Protein 3C05 (pdb70)

InterPro domains:
  IPR001762 Disintegrin domain [PF00200] (50-106)
  IPR001762 Disintegrin domain [PR00289] (67-86)
  IPR001762 Disintegrin domain [PR00289] (95-107)
  IPR001762 Disintegrin domain [PS50214] (51-111)
  IPR001762 Disintegrin domain [SM00050] (45-111)
  IPR018358 Disintegrin, conserved site [PS00427] (67-86)
  IPR036436 Disintegrin domain superfamily [G3DSA:4.10.70.10] (48-109)
  IPR036436 Disintegrin domain superfamily [SSF57552] (50-109)

B-factor: mean 26.54, std 8.9, range [13.13, 58.09]

Organism: Agkistrodon contortrix contortrix (NCBI:txid8713)

Radius of gyration: 22.38 Å; Cα contacts (8 Å, |Δi|>4): 580; chains: 4; bounding box: 50×52×63 Å

GO terms:
  GO:0030195 negative regulation of blood coagulation (P, IDA)
  GO:0007155 cell adhesion (P, TAS)

Foldseek 3Di:
DQQADPVVRDGDPPAQDDDELQADPRAGHQWPQFRACDPDDDHTWTGHRRDRYIDDDDD/DQQQADPVVRDGDPPALDRDELQADSRAGNAWADFSAPDPDDAHTWTGHGRDRYTDGDD/DQQADPVVRDGDPPAQADAELQADPRAGNQWDCFSAQDPDPPDGFTGHRNDRYTDPDD/DQQQADVVVRDGDPPALARAELQADPRAGHQWAQFRADDDDPDDTFTGRRRDRYTD

Sequence (232 aa):
NPCCDAATCKLTPGSQCAEGLCCDQCKFIKAGKICRRARGDNPDYRCTGQSGDCPRKHFANPCCDAATCKLTTGSQCADGLCCDQCKFMKEGTVCRRARGDDLDDYCNGISAGCPRNPNPCCDAATCKLTPGSQCAEGLCCDQCKFIKAGKICRRARGDNPDYRCTGQSGDCPRKHANPCCDAATCKLTTGSQCADGLCCDQCKFMKEGTVCRRARGDDLDDYCNGISAGCP

CATH classification: 4.10.70.10

Solvent-accessible surface area: 15122 Å² total; per-residue (Å²): 75,117,9,8,58,42,58,32,1,109,48,32,138,53,20,77,9,17,74,35,106,0,22,81,158,13,104,61,39,139,68,32,94,64,23,78,167,25,220,54,152,76,97,39,8,125,4,71,23,150,35,6,65,8,42,186,140,83,266,155,32,103,9,9,57,31,66,34,14,98,21,44,150,39,5,17,3,12,78,33,96,0,19,82,160,16,96,15,55,82,49,19,45,37,17,76,164,35,217,59,155,94,130,37,9,90,2,44,15,45,42,24,38,22,67,185,40,175,124,110,12,8,62,20,48,35,4,50,26,32,138,56,20,77,10,22,105,27,116,0,20,81,157,12,104,39,27,176,60,30,113,77,21,93,199,15,215,71,155,81,90,49,39,124,4,65,15,117,38,5,56,13,34,227,174,104,140,67,97,13,9,64,17,39,44,22,100,26,42,148,34,8,29,2,20,85,33,99,0,18,67,157,16,105,18,50,106,74,37,51,49,19,103,181,34,200,81,160,110,156,47,42,107,1,46,18,23,37,15,42,18,92

Nearest PDB structures (foldseek):
  3c05-assembly1_A  TM=1.017E+00  e=2.250E-12  unclassified
  3c05-assembly2_C  TM=9.457E-01  e=1.059E-10  unclassified
  3c05-assembly2_D  TM=9.430E-01  e=7.424E-09  unclassified
  3c05-assembly1_B  TM=9.129E-01  e=8.478E-09  unclassified
  1tej-assembly1_B  TM=8.924E-01  e=8.853E-07  Echis carinatus

Structure (mmCIF, N/CA/C/O backbone):
data_3C05
#
_entry.id   3C05
#
_cell.length_a   37.449
_cell.length_b   59.808
_cell.length_c   121.307
_cell.angle_alpha   90.00
_cell.angle_beta   90.00
_cell.angle_gamma   90.00
#
_symmetry.space_group_name_H-M   'P 21 21 21'
#
loop_
_entity.id
_entity.type
_entity.pdbx_description
1 polymer 'Disintegrin acostatin alpha'
2 polymer 'Disintegrin acostatin-beta'
3 non-polymer 'SULFATE ION'
4 water water
#
loop_
_atom_site.group_PDB
_atom_site.id
_atom_site.type_symbol
_atom_site.label_atom_id
_atom_site.label_alt_id
_atom_site.label_comp_id
_atom_site.label_asym_id
_atom_site.label_entity_id
_atom_site.label_seq_id
_atom_site.pdbx_PDB_ins_code
_atom_site.Cartn_x
_atom_site.Cartn_y
_atom_site.Cartn_z
_atom_site.occupancy
_atom_site.B_iso_or_equiv
_atom_site.auth_seq_id
_atom_site.auth_comp_id
_atom_site.auth_asym_id
_atom_site.auth_atom_id
_atom_site.pdbx_PDB_model_num
ATOM 1 N N . ASN A 1 4 ? 41.803 61.903 10.320 1.00 34.78 5 ASN A N 1
ATOM 2 C CA . ASN A 1 4 ? 40.880 60.761 10.044 1.00 32.55 5 ASN A CA 1
ATOM 3 C C . ASN A 1 4 ? 39.434 61.145 10.348 1.00 31.43 5 ASN A C 1
ATOM 4 O O . ASN A 1 4 ? 39.064 61.332 11.511 1.00 31.34 5 ASN A O 1
ATOM 9 N N . PRO A 1 5 ? 38.589 61.262 9.308 1.00 29.11 6 PRO A N 1
ATOM 10 C CA . PRO A 1 5 ? 37.211 61.620 9.572 1.00 28.23 6 PRO A CA 1
ATOM 11 C C . PRO A 1 5 ? 36.482 60.555 10.401 1.00 26.54 6 PRO A C 1
ATOM 12 O O . PRO A 1 5 ? 35.443 60.851 10.998 1.00 26.37 6 PRO A O 1
ATOM 16 N N . CYS A 1 6 ? 37.020 59.335 10.436 1.00 24.90 7 CYS A N 1
ATOM 17 C CA . CYS A 1 6 ? 36.358 58.238 11.149 1.00 24.43 7 CYS A CA 1
ATOM 18 C C . CYS A 1 6 ? 36.642 58.223 12.645 1.00 24.53 7 CYS A C 1
ATOM 19 O O . CYS A 1 6 ? 35.969 57.501 13.385 1.00 24.15 7 CYS A O 1
ATOM 22 N N . CYS A 1 7 ? 37.652 58.972 13.084 1.00 25.24 8 CYS A N 1
ATOM 23 C CA . CYS A 1 7 ? 38.109 58.875 14.469 1.00 25.03 8 CYS A CA 1
ATOM 24 C C . CYS A 1 7 ? 38.174 60.246 15.119 1.00 25.88 8 CYS A C 1
ATOM 25 O O . CYS A 1 7 ? 38.676 61.185 14.504 1.00 25.27 8 CYS A O 1
ATOM 28 N N . ASP A 1 8 ? 37.668 60.351 16.352 1.00 25.60 9 ASP A N 1
ATOM 29 C CA . ASP A 1 8 ? 37.842 61.567 17.160 1.00 26.26 9 ASP A CA 1
ATOM 30 C C . ASP A 1 8 ? 39.200 61.449 17.872 1.00 26.61 9 ASP A C 1
ATOM 31 O O . ASP A 1 8 ? 39.351 60.657 18.816 1.00 26.02 9 ASP A O 1
ATOM 36 N N . ALA A 1 9 ? 40.187 62.229 17.431 1.00 26.88 10 ALA A N 1
ATOM 37 C CA . ALA A 1 9 ? 41.549 62.115 17.954 1.00 27.75 10 ALA A CA 1
ATOM 38 C C . ALA A 1 9 ? 41.645 62.469 19.445 1.00 27.78 10 ALA A C 1
ATOM 39 O O . ALA A 1 9 ? 42.585 62.010 20.139 1.00 28.76 10 ALA A O 1
ATOM 41 N N . ALA A 1 10 ? 40.699 63.287 19.902 1.00 28.02 11 ALA A N 1
ATOM 42 C CA . ALA A 1 10 ? 40.589 63.727 21.314 1.00 28.15 11 ALA A CA 1
ATOM 43 C C . ALA A 1 10 ? 40.270 62.570 22.263 1.00 28.30 11 ALA A C 1
ATOM 44 O O . ALA A 1 10 ? 40.866 62.468 23.346 1.00 28.95 11 ALA A O 1
ATOM 46 N N . THR A 1 11 ? 39.366 61.693 21.826 1.00 27.25 12 THR A N 1
ATOM 47 C CA . THR A 1 11 ? 38.797 60.631 22.668 1.00 26.25 12 THR A CA 1
ATOM 48 C C . THR A 1 11 ? 39.218 59.217 22.219 1.00 25.26 12 THR A C 1
ATOM 49 O O . THR A 1 11 ? 39.017 58.240 22.955 1.00 23.77 12 THR A O 1
ATOM 53 N N . CYS A 1 12 ? 39.755 59.110 20.999 1.00 24.03 13 CYS A N 1
ATOM 54 C CA . CYS A 1 12 ? 40.050 57.811 20.368 1.00 23.33 13 CYS A CA 1
ATOM 55 C C . CYS A 1 12 ? 38.813 56.930 20.259 1.00 22.90 13 CYS A C 1
ATOM 56 O O . CYS A 1 12 ? 38.905 55.690 20.384 1.00 22.60 13 CYS A O 1
ATOM 59 N N . LYS A 1 13 ? 37.670 57.577 20.028 1.00 23.05 14 LYS A N 1
ATOM 60 C CA . LYS A 1 13 ? 36.412 56.912 19.719 1.00 22.80 14 LYS A CA 1
ATOM 61 C C . LYS A 1 13 ? 36.047 57.175 18.268 1.00 22.73 14 LYS A C 1
ATOM 62 O O . LYS A 1 13 ? 36.388 58.222 17.715 1.00 22.98 14 LYS A O 1
ATOM 68 N N . LEU A 1 14 ? 35.331 56.233 17.660 1.00 21.61 15 LEU A N 1
ATOM 69 C CA . LEU A 1 14 ? 34.801 56.427 16.313 1.00 22.23 15 LEU A CA 1
ATOM 70 C C . LEU A 1 14 ? 33.838 57.614 16.318 1.00 23.41 15 LEU A C 1
ATOM 71 O O . LEU A 1 14 ? 33.086 57.809 17.287 1.00 24.05 15 LEU A O 1
ATOM 76 N N . THR A 1 15 ? 33.855 58.394 15.247 1.00 24.31 16 THR A N 1
ATOM 77 C CA . THR A 1 15 ? 32.994 59.570 15.142 1.00 25.66 16 THR A CA 1
ATOM 78 C C . THR A 1 15 ? 31.569 59.107 14.905 1.00 26.44 16 THR A C 1
ATOM 79 O O . THR A 1 15 ? 31.345 57.970 14.488 1.00 26.16 16 THR A O 1
ATOM 83 N N . PRO A 1 16 ? 30.568 59.957 15.216 1.00 27.06 17 PRO A N 1
ATOM 84 C CA . PRO A 1 16 ? 29.198 59.493 15.047 1.00 27.36 17 PRO A CA 1
ATOM 85 C C . PRO A 1 16 ? 28.902 59.078 13.595 1.00 26.23 17 PRO A C 1
ATOM 86 O O . PRO A 1 16 ? 29.318 59.751 12.659 1.00 27.76 17 PRO A O 1
ATOM 90 N N . GLY A 1 17 ? 28.234 57.950 13.436 1.00 26.28 18 GLY A N 1
ATOM 91 C CA . GLY A 1 17 ? 27.934 57.412 12.115 1.00 25.68 18 GLY A CA 1
ATOM 92 C C . GLY A 1 17 ? 29.008 56.454 11.612 1.00 25.15 18 GLY A C 1
ATOM 93 O O . GLY A 1 17 ? 28.765 55.664 10.687 1.00 26.27 18 GLY A O 1
ATOM 94 N N . SER A 1 18 ? 30.185 56.517 12.215 1.00 22.80 19 SER A N 1
ATOM 95 C CA . SER A 1 18 ? 31.314 55.674 11.784 1.00 21.77 19 SER A CA 1
ATOM 96 C C . SER A 1 18 ? 31.255 54.278 12.365 1.00 21.24 19 SER A C 1
ATOM 97 O O . SER A 1 18 ? 31.080 54.097 13.584 1.00 21.46 19 SER A O 1
ATOM 100 N N . GLN A 1 19 ? 31.470 53.286 11.509 1.00 20.43 20 GLN A N 1
ATOM 101 C CA . GLN A 1 19 ? 31.469 51.891 11.943 1.00 19.43 20 GLN A CA 1
ATOM 102 C C . GLN A 1 19 ? 32.871 51.333 12.094 1.00 19.76 20 GLN A C 1
ATOM 103 O O . GLN A 1 19 ? 33.092 50.348 12.828 1.00 18.96 20 GLN A O 1
ATOM 109 N N . CYS A 1 20 ? 33.810 51.944 11.377 1.00 19.46 21 CYS A N 1
ATOM 110 C CA . CYS A 1 20 ? 35.204 51.466 11.350 1.00 19.33 21 CYS A CA 1
ATOM 111 C C . CYS A 1 20 ? 36.117 52.638 11.023 1.00 19.43 21 CYS A C 1
ATOM 112 O O . CYS A 1 20 ? 35.659 53.641 10.461 1.00 19.82 21 CYS A O 1
ATOM 115 N N . ALA A 1 21 ? 37.384 52.524 11.403 1.00 20.30 22 ALA A N 1
ATOM 116 C CA . ALA A 1 21 ? 38.349 53.588 11.138 1.00 20.93 22 ALA A CA 1
ATOM 117 C C . ALA A 1 21 ? 39.352 53.259 10.047 1.00 21.35 22 ALA A C 1
ATOM 118 O O . ALA A 1 21 ? 40.004 54.163 9.544 1.00 24.07 22 ALA A O 1
ATOM 120 N N . GLU A 1 22 ? 39.493 51.983 9.714 1.00 19.94 23 GLU A N 1
ATOM 121 C CA . GLU A 1 22 ? 40.475 51.500 8.734 1.00 19.50 23 GLU A CA 1
ATOM 122 C C . GLU A 1 22 ? 40.042 50.076 8.336 1.00 19.87 23 GLU A C 1
ATOM 123 O O . GLU A 1 22 ? 39.129 49.503 8.966 1.00 20.87 23 GLU A O 1
ATOM 129 N N . GLY A 1 23 ? 40.700 49.514 7.315 1.00 17.9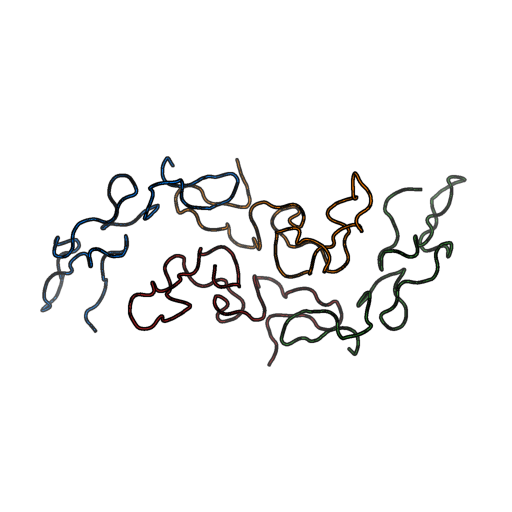3 24 GLY A N 1
ATOM 130 C CA . GLY A 1 23 ? 40.501 48.135 6.911 1.00 17.46 24 GLY A CA 1
ATOM 131 C C . GLY A 1 23 ? 40.120 48.006 5.445 1.00 16.04 24 GLY A C 1
ATOM 132 O O . GLY A 1 23 ? 39.517 48.919 4.852 1.00 16.52 24 GLY A O 1
ATOM 133 N N . LEU A 1 24 ? 40.407 46.840 4.872 1.00 15.38 25 LEU A N 1
ATOM 134 C CA . LEU A 1 24 ? 40.060 46.603 3.485 1.00 15.34 25 LEU A CA 1
ATOM 135 C C . LEU A 1 24 ? 38.554 46.556 3.307 1.00 14.95 25 LEU A C 1
ATOM 136 O O . LEU A 1 24 ? 38.040 46.749 2.202 1.00 15.52 25 LEU A O 1
ATOM 141 N N . CYS A 1 25 ? 37.858 46.271 4.410 1.00 14.87 26 CYS A N 1
ATOM 142 C CA . CYS A 1 25 ? 36.381 46.182 4.340 1.00 15.55 26 CYS A CA 1
ATOM 143 C C . CYS A 1 25 ? 35.745 47.416 4.989 1.00 16.42 26 CYS A C 1
ATOM 144 O O . CYS A 1 25 ? 34.563 47.390 5.414 1.00 16.10 26 CYS A O 1
ATOM 147 N N . CYS A 1 26 ? 36.520 48.496 5.023 1.00 16.64 27 CYS A N 1
ATOM 148 C CA . CYS A 1 26 ? 36.030 49.805 5.500 1.00 17.56 27 CYS A CA 1
ATOM 149 C C . CYS A 1 26 ? 36.115 50.778 4.343 1.00 18.77 27 CYS A C 1
ATOM 150 O O . CYS A 1 26 ? 37.155 50.862 3.666 1.00 18.43 27 CYS A O 1
ATOM 153 N N . ASP A 1 27 ? 35.023 51.523 4.109 1.00 19.04 28 ASP A N 1
ATOM 154 C CA . ASP A 1 27 ? 35.012 52.525 3.038 1.00 19.63 28 ASP A CA 1
ATOM 155 C C . ASP A 1 27 ? 34.317 53.757 3.569 1.00 18.92 28 ASP A C 1
ATOM 156 O O . ASP A 1 27 ? 33.145 53.671 3.969 1.00 18.23 28 ASP A O 1
ATOM 161 N N . GLN A 1 28 ? 35.037 54.876 3.603 1.00 19.02 29 GLN A N 1
ATOM 162 C CA . GLN A 1 28 ? 34.497 56.129 4.156 1.00 19.30 29 GLN A CA 1
ATOM 163 C C . GLN A 1 28 ? 33.857 55.921 5.547 1.00 19.80 29 GLN A C 1
ATOM 164 O O . GLN A 1 28 ? 32.772 56.416 5.832 1.00 19.00 29 GLN A O 1
ATOM 170 N N . CYS A 1 29 ? 34.567 55.185 6.399 1.00 19.32 30 CYS A N 1
ATOM 171 C CA . CYS A 1 29 ? 34.162 54.951 7.806 1.00 20.60 30 CYS A CA 1
ATOM 172 C C . CYS A 1 29 ? 33.000 53.981 7.991 1.00 20.27 30 CYS A C 1
ATOM 173 O O . CYS A 1 29 ? 32.536 53.793 9.130 1.00 20.78 30 CYS A O 1
ATOM 176 N N . LYS A 1 30 ? 32.553 53.352 6.902 1.00 19.80 31 LYS A N 1
ATOM 177 C CA . LYS A 1 30 ? 31.419 52.417 6.923 1.00 19.10 31 LYS A CA 1
ATOM 178 C C . LYS A 1 30 ? 31.854 50.997 6.533 1.00 18.22 31 LYS A C 1
ATOM 179 O O . LYS A 1 30 ? 32.806 50.822 5.767 1.00 17.44 31 LYS A O 1
ATOM 185 N N . PHE A 1 31 ? 31.160 49.986 7.043 1.00 16.88 32 PHE A N 1
ATOM 186 C CA . PHE A 1 31 ? 31.428 48.615 6.633 1.00 17.16 32 PHE A CA 1
ATOM 187 C C . PHE A 1 31 ? 31.073 48.417 5.169 1.00 17.08 32 PHE A C 1
ATOM 188 O O . PHE A 1 31 ? 29.981 48.805 4.697 1.00 17.13 32 PHE A O 1
ATOM 196 N N . ILE A 1 32 ? 31.982 47.767 4.444 1.00 15.40 33 ILE A N 1
ATOM 197 C CA . ILE A 1 32 ? 31.692 47.316 3.103 1.00 16.14 33 ILE A CA 1
ATOM 198 C C . ILE A 1 32 ? 30.694 46.141 3.158 1.00 15.53 33 ILE A C 1
ATOM 199 O O . ILE A 1 32 ? 30.649 45.392 4.121 1.00 16.21 33 ILE A O 1
ATOM 204 N N . LYS A 1 33 ? 29.857 46.031 2.137 1.00 17.19 34 LYS A N 1
ATOM 205 C CA . LYS A 1 33 ? 28.804 45.005 2.155 1.00 17.09 34 LYS A CA 1
ATOM 206 C C . LYS A 1 33 ? 29.339 43.579 2.273 1.00 17.05 34 LYS A C 1
ATOM 207 O O . LYS A 1 33 ? 30.404 43.227 1.745 1.00 16.50 34 LYS A O 1
ATOM 213 N N . ALA A 1 34 ? 28.580 42.750 2.965 1.00 15.12 35 ALA A N 1
ATOM 214 C CA . ALA A 1 34 ? 28.856 41.319 3.016 1.00 14.54 35 ALA A CA 1
ATOM 215 C C . ALA A 1 34 ? 28.997 40.725 1.620 1.00 15.66 35 ALA A C 1
ATOM 216 O O . ALA A 1 34 ? 28.172 40.996 0.729 1.00 16.75 35 ALA A O 1
ATOM 218 N N . GLY A 1 35 ? 30.059 39.941 1.398 1.00 13.96 36 GLY A N 1
ATOM 219 C CA . GLY A 1 35 ? 30.262 39.239 0.148 1.00 14.19 36 GLY A CA 1
ATOM 220 C C . GLY A 1 35 ? 31.343 39.821 -0.756 1.00 13.57 36 GLY A C 1
ATOM 221 O O . GLY A 1 35 ? 31.834 39.113 -1.649 1.00 14.63 36 GLY A O 1
ATOM 222 N N . LYS A 1 36 ? 31.658 41.096 -0.575 1.00 13.73 37 LYS A N 1
ATOM 223 C CA . LYS A 1 36 ? 32.645 41.748 -1.438 1.00 13.84 37 LYS A CA 1
ATOM 224 C C . LYS A 1 36 ? 33.985 41.017 -1.281 1.00 14.65 37 LYS A C 1
ATOM 225 O O . LYS A 1 36 ? 34.472 40.840 -0.156 1.00 15.75 37 LYS A O 1
ATOM 231 N N . ILE A 1 37 ? 34.601 40.653 -2.405 1.00 14.53 38 ILE A N 1
ATOM 232 C CA . ILE A 1 37 ? 35.924 39.994 -2.352 1.00 13.90 38 ILE A CA 1
ATOM 233 C C . ILE A 1 37 ? 36.955 41.052 -1.952 1.00 14.87 38 ILE A C 1
ATOM 234 O O . ILE A 1 37 ? 37.084 42.082 -2.621 1.00 14.72 38 ILE A O 1
ATOM 239 N N . CYS A 1 38 ? 37.681 40.792 -0.867 1.00 13.98 39 CYS A N 1
ATOM 240 C CA . CYS A 1 38 ? 38.590 41.805 -0.329 1.00 15.27 39 CYS A CA 1
ATOM 241 C C . CYS A 1 38 ? 40.042 41.342 -0.353 1.00 15.78 39 CYS A C 1
ATOM 242 O O . CYS A 1 38 ? 40.945 42.159 -0.115 1.00 15.59 39 CYS A O 1
ATOM 245 N N . ARG A 1 39 ? 40.245 40.055 -0.623 1.00 15.74 40 ARG A N 1
ATOM 246 C CA . ARG A 1 39 ? 41.603 39.488 -0.724 1.00 17.42 40 ARG A CA 1
ATOM 247 C C . ARG A 1 39 ? 41.560 38.245 -1.574 1.00 17.69 40 ARG A C 1
ATOM 248 O O . ARG A 1 39 ? 40.746 37.357 -1.364 1.00 18.68 40 ARG A O 1
ATOM 256 N N . ARG A 1 40 ? 42.431 38.184 -2.581 1.00 17.90 41 ARG A N 1
ATOM 257 C CA . ARG A 1 40 ? 42.507 36.998 -3.425 1.00 19.44 41 ARG A CA 1
ATOM 258 C C . ARG A 1 40 ? 43.362 35.945 -2.727 1.00 19.95 41 ARG A C 1
ATOM 259 O O . ARG A 1 40 ? 44.422 36.271 -2.173 1.00 20.81 41 ARG A O 1
ATOM 267 N N . ALA A 1 41 ? 42.908 34.696 -2.742 1.00 21.52 42 ALA A N 1
ATOM 268 C CA . ALA A 1 41 ? 43.687 33.575 -2.206 1.00 22.60 42 ALA A CA 1
ATOM 269 C C . ALA A 1 41 ? 44.947 33.388 -3.058 1.00 23.50 42 ALA A C 1
ATOM 270 O O . ALA A 1 41 ? 44.901 33.505 -4.282 1.00 23.23 42 ALA A O 1
ATOM 272 N N . ARG A 1 42 ? 46.050 33.084 -2.391 1.00 24.90 43 ARG A N 1
ATOM 273 C CA . ARG A 1 42 ? 47.308 32.788 -3.093 1.00 27.47 43 ARG A CA 1
ATOM 274 C C . ARG A 1 42 ? 47.399 31.305 -3.392 1.00 29.66 43 ARG A C 1
ATOM 275 O O . ARG A 1 42 ? 47.975 30.914 -4.412 1.00 31.82 43 ARG A O 1
ATOM 283 N N . GLY A 1 43 ? 46.833 30.492 -2.501 1.00 30.96 44 GLY A N 1
ATOM 284 C CA . GLY A 1 43 ? 46.846 29.037 -2.638 1.00 33.08 44 GLY A CA 1
ATOM 285 C C . GLY A 1 43 ? 45.546 28.419 -3.130 1.00 34.51 44 GLY A C 1
ATOM 286 O O . GLY A 1 43 ? 44.756 29.057 -3.844 1.00 34.56 44 GLY A O 1
ATOM 287 N N . ASP A 1 44 ? 45.349 27.157 -2.759 1.00 35.68 45 ASP A N 1
ATOM 288 C CA . ASP A 1 44 ? 44.161 26.404 -3.133 1.00 36.70 45 ASP A CA 1
ATOM 289 C C . ASP A 1 44 ? 43.171 26.650 -2.009 1.00 35.88 45 ASP A C 1
ATOM 290 O O . ASP A 1 44 ? 43.010 25.830 -1.090 1.00 37.07 45 ASP A O 1
ATOM 295 N N . ASN A 1 45 ? 42.560 27.833 -2.054 1.00 33.50 46 ASN A N 1
ATOM 296 C CA . ASN A 1 45 ? 41.532 28.247 -1.095 1.00 31.19 46 ASN A CA 1
ATOM 297 C C . ASN A 1 45 ? 40.569 29.162 -1.820 1.00 28.24 46 ASN A C 1
ATOM 298 O O . ASN A 1 45 ? 40.967 29.808 -2.787 1.00 26.99 46 ASN A O 1
ATOM 303 N N . PRO A 1 46 ? 39.308 29.236 -1.359 1.00 25.79 47 PRO A N 1
ATOM 304 C CA . PRO A 1 46 ? 38.465 30.302 -1.893 1.00 23.94 47 PRO A CA 1
ATOM 305 C C . PRO A 1 46 ? 38.991 31.680 -1.522 1.00 21.91 47 PRO A C 1
ATOM 306 O O . PRO A 1 46 ? 39.792 31.824 -0.603 1.00 21.07 47 PRO A O 1
ATOM 310 N N . ASP A 1 47 ? 38.539 32.673 -2.262 1.00 19.87 48 ASP A N 1
ATOM 311 C CA . ASP A 1 47 ? 38.879 34.064 -1.985 1.00 18.84 48 ASP A CA 1
ATOM 312 C C . ASP A 1 47 ? 38.239 34.528 -0.665 1.00 18.35 48 ASP A C 1
ATOM 313 O O . ASP A 1 47 ? 37.339 33.869 -0.152 1.00 19.25 48 ASP A O 1
ATOM 318 N N . TYR A 1 48 ? 38.723 35.643 -0.120 1.00 16.27 49 TYR A N 1
ATOM 319 C CA . TYR A 1 48 ? 38.244 36.141 1.191 1.00 15.73 49 TYR A CA 1
ATOM 320 C C . TYR A 1 48 ? 37.280 37.274 0.948 1.00 15.78 49 TYR A C 1
ATOM 321 O O . TYR A 1 48 ? 37.500 38.101 0.054 1.00 14.73 49 TYR A O 1
ATO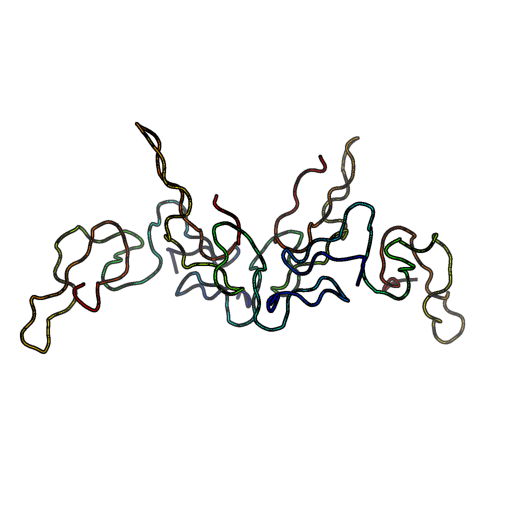M 330 N N . ARG A 1 49 ? 36.240 37.360 1.784 1.00 15.44 50 ARG A N 1
ATOM 331 C CA . ARG A 1 49 ? 35.140 38.301 1.521 1.00 15.79 50 ARG A CA 1
ATOM 332 C C . ARG A 1 49 ? 34.743 39.064 2.777 1.00 14.45 50 ARG A C 1
ATOM 333 O O . ARG A 1 49 ? 34.817 38.522 3.865 1.00 14.29 50 ARG A O 1
ATOM 341 N N . CYS A 1 50 ? 34.330 40.314 2.628 1.00 14.45 51 CYS A N 1
ATOM 342 C CA . CYS A 1 50 ? 33.877 41.112 3.768 1.00 13.90 51 CYS A CA 1
ATOM 343 C C . CYS A 1 50 ? 32.642 40.464 4.419 1.00 14.52 51 CYS A C 1
ATOM 344 O O . CYS A 1 50 ? 31.859 39.825 3.746 1.00 14.48 51 CYS A O 1
ATOM 347 N N . THR A 1 51 ? 32.508 40.658 5.718 1.00 15.13 52 THR A N 1
ATOM 348 C CA . THR A 1 51 ? 31.427 39.996 6.464 1.00 15.12 52 THR A CA 1
ATOM 349 C C . THR A 1 51 ? 30.183 40.867 6.515 1.00 16.27 52 THR A C 1
ATOM 350 O O . THR A 1 51 ? 29.104 40.350 6.889 1.00 16.19 52 THR A O 1
ATOM 354 N N . GLY A 1 52 ? 30.346 42.158 6.219 1.00 16.51 53 GLY A N 1
ATOM 355 C CA . GLY A 1 52 ? 29.265 43.174 6.347 1.00 18.07 53 GLY A CA 1
ATOM 356 C C . GLY A 1 52 ? 29.136 43.739 7.748 1.00 18.94 53 GLY A C 1
ATOM 357 O O . GLY A 1 52 ? 28.336 44.666 7.999 1.00 19.41 53 GLY A O 1
ATOM 358 N N . GLN A 1 53 ? 29.953 43.206 8.659 1.00 18.15 54 GLN A N 1
ATOM 359 C CA . GLN A 1 53 ? 29.897 43.555 10.081 1.00 19.80 54 GLN A CA 1
ATOM 360 C C . GLN A 1 53 ? 31.247 43.865 10.712 1.00 18.83 54 GLN A C 1
ATOM 361 O O . GLN A 1 53 ? 31.360 44.000 11.940 1.00 19.05 54 GLN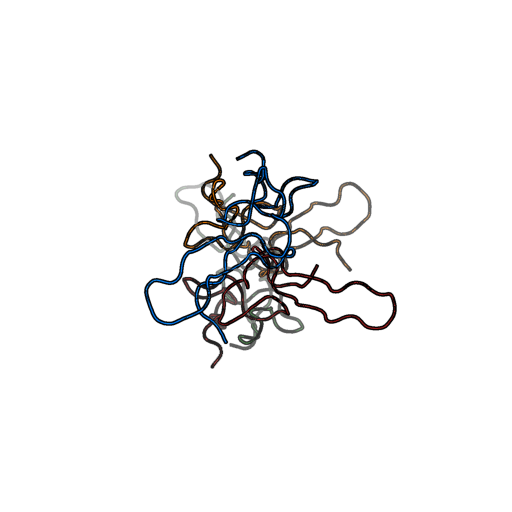 A O 1
ATOM 367 N N . SER A 1 54 ? 32.252 44.045 9.870 1.00 17.64 55 SER A N 1
ATOM 368 C CA . SER A 1 54 ? 33.574 44.396 10.355 1.00 18.25 55 SER A CA 1
ATOM 369 C C . SER A 1 54 ? 34.301 45.154 9.246 1.00 16.45 55 SER A C 1
ATOM 370 O O . SER A 1 54 ? 34.054 44.901 8.070 1.00 17.10 55 SER A O 1
ATOM 373 N N . GLY A 1 55 ? 35.227 46.038 9.621 1.00 16.67 56 GLY A N 1
ATOM 374 C CA . GLY A 1 55 ? 36.092 46.643 8.596 1.00 16.65 56 GLY A CA 1
ATOM 375 C C . GLY A 1 55 ? 37.277 45.759 8.210 1.00 17.14 56 GLY A C 1
ATOM 376 O O . GLY A 1 55 ? 38.034 46.102 7.323 1.00 17.30 56 GLY A O 1
ATOM 377 N N . ASP A 1 56 ? 37.436 44.624 8.886 1.00 16.20 57 ASP A N 1
ATOM 378 C CA . ASP A 1 56 ? 38.600 43.772 8.669 1.00 17.79 57 ASP A CA 1
ATOM 379 C C . ASP A 1 56 ? 38.283 42.680 7.647 1.00 17.31 57 ASP A C 1
ATOM 380 O O . ASP A 1 56 ? 37.291 41.962 7.778 1.00 17.73 57 ASP A O 1
ATOM 385 N N . CYS A 1 57 ? 39.090 42.588 6.601 1.00 15.84 58 CYS A N 1
ATOM 386 C CA . CYS A 1 57 ? 38.968 41.491 5.647 1.00 15.77 58 CYS A CA 1
ATOM 387 C C . CYS A 1 57 ? 39.538 40.187 6.272 1.00 15.84 58 CYS A C 1
ATOM 388 O O . CYS A 1 57 ? 40.642 40.203 6.852 1.00 16.39 58 CYS A O 1
ATOM 391 N N . PRO A 1 58 ? 38.814 39.061 6.170 1.00 16.68 59 PRO A N 1
ATOM 392 C CA . PRO A 1 58 ? 39.298 37.768 6.698 1.00 17.10 59 PRO A CA 1
ATOM 393 C C . PRO A 1 58 ? 40.685 37.438 6.121 1.00 18.05 59 PRO A C 1
ATOM 394 O O . PRO A 1 58 ? 40.980 37.809 4.981 1.00 16.63 59 PRO A O 1
ATOM 398 N N . ARG A 1 59 ? 41.511 36.751 6.900 1.00 20.58 60 ARG A N 1
ATOM 399 C CA . ARG A 1 59 ? 42.843 36.361 6.444 1.00 21.82 60 ARG A CA 1
ATOM 400 C C . ARG A 1 59 ? 43.009 34.857 6.267 1.00 22.78 60 ARG A C 1
ATOM 401 O O . ARG A 1 59 ? 43.929 34.419 5.566 1.00 23.57 60 ARG A O 1
ATOM 409 N N . LYS A 1 60 ? 42.167 34.070 6.927 1.00 22.10 61 LYS A N 1
ATOM 410 C CA . LYS A 1 60 ? 42.233 32.610 6.826 1.00 23.93 61 LYS A CA 1
ATOM 411 C C . LYS A 1 60 ? 40.833 32.056 7.003 1.00 22.75 61 LYS A C 1
ATOM 412 O O . LYS A 1 60 ? 40.049 32.635 7.749 1.00 24.77 61 LYS A O 1
ATOM 418 N N . HIS A 1 61 ? 40.531 30.951 6.325 1.00 21.24 62 HIS A N 1
ATOM 419 C CA . HIS A 1 61 ? 39.264 30.268 6.484 1.00 20.33 62 HIS A CA 1
ATOM 420 C C . HIS A 1 61 ? 39.310 29.412 7.749 1.00 21.11 62 HIS A C 1
ATOM 421 O O . HIS A 1 61 ? 40.283 28.680 7.983 1.00 20.24 62 HIS A O 1
ATOM 428 N N . PHE A 1 62 ? 38.269 29.503 8.574 1.00 19.89 63 PHE A N 1
ATOM 429 C CA . PHE A 1 62 ? 38.175 28.610 9.719 1.00 20.56 63 PHE A CA 1
ATOM 430 C C . PHE A 1 62 ? 38.160 27.151 9.248 1.00 21.48 63 PHE A C 1
ATOM 431 O O . PHE A 1 62 ? 37.519 26.799 8.259 1.00 21.73 63 PHE A O 1
ATOM 440 N N . ALA B 2 4 ? 47.692 67.215 17.794 1.00 41.87 4 ALA B N 1
ATOM 441 C CA . ALA B 2 4 ? 48.248 65.917 18.276 1.00 40.93 4 ALA B CA 1
ATOM 442 C C . ALA B 2 4 ? 47.594 65.443 19.579 1.00 40.04 4 ALA B C 1
ATOM 443 O O . ALA B 2 4 ? 47.470 66.221 20.538 1.00 40.94 4 ALA B O 1
ATOM 445 N N . ASN B 2 5 ? 47.148 64.183 19.610 1.00 38.18 5 ASN B N 1
ATOM 446 C CA . ASN B 2 5 ? 46.912 63.516 20.890 1.00 35.41 5 ASN B CA 1
ATOM 447 C C . ASN B 2 5 ? 47.869 62.358 20.995 1.00 33.75 5 ASN B C 1
ATOM 448 O O . ASN B 2 5 ? 47.686 61.347 20.321 1.00 34.55 5 ASN B O 1
ATOM 453 N N . PRO B 2 6 ? 48.901 62.488 21.841 1.00 32.25 6 PRO B N 1
ATOM 454 C CA . PRO B 2 6 ? 49.925 61.478 21.994 1.00 30.82 6 PRO B CA 1
ATOM 455 C C . PRO B 2 6 ? 49.382 60.123 22.444 1.00 29.13 6 PRO B C 1
ATOM 456 O O . PRO B 2 6 ? 50.071 59.119 22.314 1.00 29.06 6 PRO B O 1
ATOM 460 N N . CYS B 2 7 ? 48.172 60.131 22.994 1.00 27.41 7 CYS B N 1
ATOM 461 C CA . CYS B 2 7 ? 47.558 58.920 23.549 1.00 26.35 7 CYS B CA 1
ATOM 462 C C . CYS B 2 7 ? 46.797 58.110 22.502 1.00 25.94 7 CYS B C 1
ATOM 463 O O . CYS B 2 7 ? 46.442 56.950 22.758 1.00 25.15 7 CYS B O 1
ATOM 466 N N . CYS B 2 8 ? 46.518 58.729 21.358 1.00 26.47 8 CYS B N 1
ATOM 467 C CA . CYS B 2 8 ? 45.649 58.117 20.363 1.00 25.96 8 CYS B CA 1
ATOM 468 C C . CYS B 2 8 ? 46.278 58.135 18.967 1.00 26.95 8 CYS B C 1
ATOM 469 O O . CYS B 2 8 ? 46.728 59.172 18.507 1.00 27.74 8 CYS B O 1
ATOM 472 N N . ASP B 2 9 ? 46.301 56.987 18.299 1.00 26.93 9 ASP B N 1
ATOM 473 C CA . ASP B 2 9 ? 46.644 56.949 16.876 1.00 27.97 9 ASP B CA 1
ATOM 474 C C . ASP B 2 9 ? 45.360 57.201 16.104 1.00 28.04 9 ASP B C 1
ATOM 475 O O . ASP B 2 9 ? 44.492 56.326 16.018 1.00 28.27 9 ASP B O 1
ATOM 480 N N . ALA B 2 10 ? 45.235 58.398 15.538 1.00 28.89 10 ALA B N 1
ATOM 481 C CA . ALA B 2 10 ? 43.997 58.794 14.877 1.00 29.41 10 ALA B CA 1
ATOM 482 C C . ALA B 2 10 ? 43.743 58.030 13.566 1.00 29.68 10 ALA B C 1
ATOM 483 O O . ALA B 2 10 ? 42.596 57.914 13.134 1.00 29.40 10 ALA B O 1
ATOM 485 N N . ALA B 2 11 ? 44.800 57.493 12.964 1.00 29.60 11 ALA B N 1
ATOM 486 C CA . ALA B 2 11 ? 44.666 56.714 11.726 1.00 30.06 11 ALA B CA 1
ATOM 487 C C . ALA B 2 11 ? 43.908 55.395 11.965 1.00 29.76 11 ALA B C 1
ATOM 488 O O . ALA B 2 11 ? 43.064 54.988 11.150 1.00 30.31 11 ALA B O 1
ATOM 490 N N . THR B 2 12 ? 44.178 54.761 13.104 1.00 29.10 12 THR B N 1
ATOM 491 C CA . THR B 2 12 ? 43.581 53.462 13.443 1.00 27.41 12 THR B CA 1
ATOM 492 C C . THR B 2 12 ? 42.481 53.586 14.508 1.00 26.86 12 THR B C 1
ATOM 493 O O . THR B 2 12 ? 41.723 52.635 14.745 1.00 25.87 12 THR B O 1
ATOM 497 N N . CYS B 2 13 ? 42.408 54.743 15.163 1.00 25.49 13 CYS B N 1
ATOM 498 C CA . CYS B 2 13 ? 41.519 54.920 16.326 1.00 24.40 13 CYS B CA 1
ATOM 499 C C . CYS B 2 13 ? 41.805 53.850 17.394 1.00 24.00 13 CYS B C 1
ATOM 500 O O . CYS B 2 13 ? 40.878 53.244 17.991 1.00 23.52 13 CYS B O 1
ATOM 503 N N . LYS B 2 14 ? 43.104 53.632 17.619 1.00 22.96 14 LYS B N 1
ATOM 504 C CA . LYS B 2 14 ? 43.609 52.801 18.717 1.00 23.01 14 LYS B CA 1
ATOM 505 C C . LYS B 2 14 ? 44.476 53.653 19.642 1.00 22.63 14 LYS B C 1
ATOM 506 O O . LYS B 2 14 ? 45.097 54.626 19.208 1.00 22.35 14 LYS B O 1
ATOM 512 N N . LEU B 2 15 ? 44.491 53.308 20.922 1.00 21.58 15 LEU B N 1
ATOM 513 C CA . LEU B 2 15 ? 45.438 53.937 21.829 1.00 22.19 15 LEU B CA 1
ATOM 514 C C . LEU B 2 15 ? 46.858 53.642 21.375 1.00 23.17 15 LEU B C 1
ATOM 515 O O . LEU B 2 15 ? 47.152 52.547 20.868 1.00 23.12 15 LEU B O 1
ATOM 520 N N . THR B 2 16 ? 47.734 54.612 21.597 1.00 24.67 16 THR B N 1
ATOM 521 C CA . THR B 2 16 ? 49.147 54.418 21.311 1.00 25.81 16 THR B CA 1
ATOM 522 C C . THR B 2 16 ? 49.785 53.446 22.311 1.00 27.34 16 THR B C 1
ATOM 523 O O . THR B 2 16 ? 49.274 53.233 23.426 1.00 26.60 16 THR B O 1
ATOM 527 N N . THR B 2 17 ? 50.900 52.828 21.911 1.00 28.40 17 THR B N 1
ATOM 528 C CA . THR B 2 17 ? 51.613 51.897 22.771 1.00 29.86 17 THR B CA 1
ATOM 529 C C . THR B 2 17 ? 51.931 52.502 24.144 1.00 29.25 17 THR B C 1
ATOM 530 O O . THR B 2 17 ? 52.446 53.621 24.245 1.00 30.84 17 THR B O 1
ATOM 534 N N . GLY B 2 18 ? 51.588 51.771 25.198 1.00 29.36 18 GLY B N 1
ATOM 535 C CA . GLY B 2 18 ? 51.826 52.248 26.556 1.00 29.00 18 GLY B CA 1
ATOM 536 C C . GLY B 2 18 ? 50.653 52.991 27.180 1.00 28.31 18 GLY B C 1
ATOM 537 O O . GLY B 2 18 ? 50.604 53.165 28.396 1.00 29.93 18 GLY B O 1
ATOM 538 N N . SER B 2 19 ? 49.707 53.413 26.351 1.00 25.40 19 SER B N 1
ATOM 539 C CA . SER B 2 19 ? 48.577 54.229 26.817 1.00 23.12 19 SER B CA 1
ATOM 540 C C . SER B 2 19 ? 47.464 53.407 27.435 1.00 21.97 19 SER B C 1
ATOM 541 O O . SER B 2 19 ? 47.079 52.359 26.904 1.00 21.00 19 SER B O 1
ATOM 544 N N . GLN B 2 20 ? 46.927 53.922 28.538 1.00 19.39 20 GLN B N 1
ATOM 545 C CA . GLN B 2 20 ? 45.769 53.303 29.187 1.00 18.82 20 GLN B CA 1
ATOM 546 C C . GLN B 2 20 ? 44.505 54.051 28.836 1.00 18.30 20 GLN B C 1
ATOM 547 O O . GLN B 2 20 ? 43.406 53.529 29.019 1.00 18.23 20 GLN B O 1
ATOM 553 N N . CYS B 2 21 ? 44.641 55.323 28.417 1.00 18.48 21 CYS B N 1
ATOM 554 C CA . CYS B 2 21 ? 43.473 56.153 28.167 1.00 18.93 21 CYS B CA 1
ATOM 555 C C . CYS B 2 21 ? 43.871 57.296 27.249 1.00 20.53 21 CYS B C 1
ATOM 556 O O . CYS B 2 21 ? 45.073 57.590 27.119 1.00 20.61 21 CYS B O 1
ATOM 559 N N . ALA B 2 22 ? 42.872 57.909 26.616 1.00 20.37 22 ALA B N 1
ATOM 560 C CA . ALA B 2 22 ? 43.114 58.998 25.657 1.00 22.59 22 ALA B CA 1
ATOM 561 C C . ALA B 2 22 ? 42.629 60.357 26.147 1.00 23.78 22 ALA B C 1
ATOM 562 O O . ALA B 2 22 ? 43.025 61.393 25.593 1.00 25.87 22 ALA B O 1
ATOM 564 N N . ASP B 2 23 ? 41.720 60.344 27.108 1.00 23.62 23 ASP B N 1
ATOM 565 C CA . ASP B 2 23 ? 40.897 61.506 27.469 1.00 25.46 23 ASP B CA 1
ATOM 566 C C . ASP B 2 23 ? 40.215 61.160 28.772 1.00 24.47 23 ASP B C 1
ATOM 567 O O . ASP B 2 23 ? 40.113 59.977 29.143 1.00 24.25 23 ASP B O 1
ATOM 572 N N . GLY B 2 24 ? 39.730 62.176 29.471 1.00 23.24 24 GLY B N 1
ATOM 573 C CA . GLY B 2 24 ? 38.914 61.920 30.668 1.00 21.94 24 GLY B CA 1
ATOM 574 C C . GLY B 2 24 ? 39.517 62.572 31.903 1.00 20.38 24 GLY B C 1
ATOM 575 O O . GLY B 2 24 ? 40.728 62.814 31.981 1.00 19.87 24 GLY B O 1
ATOM 576 N N . LEU B 2 25 ? 38.656 62.858 32.868 1.00 20.33 25 LEU B N 1
ATOM 577 C CA . LEU B 2 25 ? 39.083 63.579 34.068 1.00 20.06 25 LEU B CA 1
ATOM 578 C C . LEU B 2 25 ? 39.991 62.715 34.936 1.00 20.04 25 LEU B C 1
ATOM 579 O O . LEU B 2 25 ? 40.665 63.225 35.826 1.00 20.98 25 LEU B O 1
ATOM 584 N N . CYS B 2 26 ? 39.969 61.405 34.697 1.00 18.58 26 CYS B N 1
ATOM 585 C CA . CYS B 2 26 ? 40.867 60.512 35.420 1.00 18.41 26 CYS B CA 1
ATOM 586 C C . CYS B 2 26 ? 42.001 59.975 34.545 1.00 19.16 26 CYS B C 1
ATOM 587 O O . CYS B 2 26 ? 42.559 58.912 34.842 1.00 18.62 26 CYS B O 1
ATOM 590 N N . CYS B 2 27 ? 42.314 60.701 33.463 1.00 19.49 27 CYS B N 1
ATOM 591 C CA . CYS B 2 27 ? 43.443 60.383 32.600 1.00 20.48 27 CYS B CA 1
ATOM 592 C C . CYS B 2 27 ? 44.479 61.497 32.699 1.00 22.04 27 CYS B C 1
ATOM 593 O O . CYS B 2 27 ? 44.121 62.676 32.604 1.00 22.63 27 CYS B O 1
ATOM 596 N N . ASP B 2 28 ? 45.749 61.130 32.862 1.00 22.80 28 ASP B N 1
ATOM 597 C CA . ASP B 2 28 ? 46.846 62.117 32.937 1.00 23.21 28 ASP B CA 1
ATOM 598 C C . ASP B 2 28 ? 47.995 61.538 32.157 1.00 23.21 28 ASP B C 1
ATOM 599 O O . ASP B 2 28 ? 48.513 60.482 32.521 1.00 22.48 28 ASP B O 1
ATOM 604 N N . GLN B 2 29 ? 48.400 62.239 31.096 1.00 23.73 29 GLN B N 1
ATOM 605 C CA . GLN B 2 29 ? 49.483 61.790 30.231 1.00 25.61 29 GLN B CA 1
ATOM 606 C C . GLN B 2 29 ? 49.256 60.341 29.751 1.00 24.81 29 GLN B C 1
ATOM 607 O O . GLN B 2 29 ? 50.169 59.507 29.780 1.00 24.77 29 GLN B O 1
ATOM 613 N N . CYS B 2 30 ? 48.017 60.051 29.364 1.00 23.07 30 CYS B N 1
ATOM 614 C CA . CYS B 2 30 ? 47.644 58.723 28.816 1.00 22.72 30 CYS B CA 1
ATOM 615 C C . CYS B 2 30 ? 47.596 57.585 29.825 1.00 21.62 30 CYS B C 1
ATOM 616 O O . CYS B 2 30 ? 47.477 56.426 29.406 1.00 20.62 30 CYS B O 1
ATOM 619 N N . LYS B 2 31 ? 47.671 57.890 31.130 1.00 20.23 31 LYS B N 1
ATOM 620 C CA . LYS B 2 31 ? 47.625 56.870 32.186 1.00 19.75 31 LYS B CA 1
ATOM 621 C C . LYS B 2 31 ? 46.472 57.151 33.161 1.00 18.33 31 LYS B C 1
ATOM 622 O O . LYS B 2 31 ? 46.102 58.308 33.375 1.00 18.88 31 LYS B O 1
ATOM 628 N N . PHE B 2 32 ? 45.903 56.110 33.748 1.00 17.73 32 PHE B N 1
ATOM 629 C CA . PHE B 2 32 ? 44.877 56.314 34.785 1.00 17.78 32 PHE B CA 1
ATOM 630 C C . PHE B 2 32 ? 45.455 57.009 36.014 1.00 18.60 32 PHE B C 1
ATOM 631 O O . PHE B 2 32 ? 46.542 56.619 36.515 1.00 18.81 32 PHE B O 1
ATOM 639 N N . MET B 2 33 ? 44.705 57.984 36.523 1.00 18.42 33 MET B N 1
ATOM 640 C CA . MET B 2 33 ? 44.984 58.533 37.850 1.00 21.16 33 MET B CA 1
ATOM 641 C C . MET B 2 33 ? 44.577 57.531 38.922 1.00 19.42 33 MET B C 1
ATOM 642 O O . MET B 2 33 ? 43.668 56.711 38.722 1.00 19.08 33 MET B O 1
ATOM 647 N N . LYS B 2 34 ? 45.232 57.589 40.082 1.00 19.39 34 LYS B N 1
ATOM 648 C CA . LYS B 2 34 ? 45.015 56.539 41.079 1.00 19.16 34 LYS B CA 1
ATOM 649 C C . LYS B 2 34 ? 43.645 56.628 41.754 1.00 18.69 34 LYS B C 1
ATOM 650 O O . LYS B 2 34 ? 43.040 57.713 41.845 1.00 17.79 34 LYS B O 1
ATOM 656 N N . GLU B 2 35 ? 43.147 55.477 42.185 1.00 18.04 35 GLU B N 1
ATOM 657 C CA . GLU B 2 35 ? 41.870 55.407 42.889 1.00 17.88 35 GLU B CA 1
ATOM 658 C C . GLU B 2 35 ? 41.892 56.363 44.086 1.00 18.23 35 GLU B C 1
ATOM 659 O O . GLU B 2 35 ? 42.879 56.398 44.844 1.00 19.28 35 GLU B O 1
ATOM 665 N N . GLY B 2 36 ? 40.821 57.141 44.237 1.00 17.35 36 GLY B N 1
ATOM 666 C CA . GLY B 2 36 ? 40.708 58.127 45.327 1.00 17.14 36 GLY B CA 1
ATOM 667 C C . GLY B 2 36 ? 41.172 59.538 44.976 1.00 17.40 36 GLY B C 1
ATOM 668 O O . GLY B 2 36 ? 41.044 60.452 45.797 1.00 18.06 36 GLY B O 1
ATOM 669 N N . THR B 2 37 ? 41.768 59.704 43.800 1.00 17.20 37 THR B N 1
ATOM 670 C CA . THR B 2 37 ? 42.026 61.050 43.240 1.00 17.61 37 THR B CA 1
ATOM 671 C C . THR B 2 37 ? 40.674 61.736 43.087 1.00 18.23 37 THR B C 1
ATOM 672 O O . THR B 2 37 ? 39.727 61.159 42.542 1.00 16.96 37 THR B O 1
ATOM 676 N N . VAL B 2 38 ? 40.577 62.979 43.559 1.00 17.59 38 VAL B N 1
ATOM 677 C CA . VAL B 2 38 ? 39.334 63.726 43.307 1.00 19.51 38 VAL B CA 1
ATOM 678 C C . VAL B 2 38 ? 39.309 64.152 41.876 1.00 19.31 38 VAL B C 1
ATOM 679 O O . VAL B 2 38 ? 40.228 64.849 41.411 1.00 20.86 38 VAL B O 1
ATOM 683 N N . CYS B 2 39 ? 38.244 63.789 41.162 1.00 19.31 39 CYS B N 1
ATOM 684 C CA . CYS B 2 39 ? 38.157 64.162 39.748 1.00 19.43 39 CYS B CA 1
ATOM 685 C C . CYS B 2 39 ? 37.089 65.224 39.445 1.00 19.49 39 CYS B C 1
ATOM 686 O O . CYS B 2 39 ? 37.074 65.806 38.357 1.00 19.82 39 CYS B O 1
ATOM 689 N N . ARG B 2 40 ? 36.201 65.470 40.398 1.00 19.26 40 ARG B N 1
ATOM 690 C CA . ARG B 2 40 ? 35.226 66.567 40.261 1.00 19.60 40 ARG B CA 1
ATOM 691 C C . ARG B 2 40 ? 34.982 67.172 41.614 1.00 19.78 40 ARG B C 1
ATOM 692 O O . ARG B 2 40 ? 34.624 66.472 42.541 1.00 19.95 40 ARG B O 1
ATOM 700 N N . ARG B 2 41 ? 35.212 68.490 41.718 1.00 19.43 41 ARG B N 1
ATOM 701 C CA . ARG B 2 41 ? 34.893 69.251 42.918 1.00 20.94 41 ARG B CA 1
ATOM 702 C C . ARG B 2 41 ? 33.438 69.698 42.773 1.00 20.73 41 ARG B C 1
ATOM 703 O O . ARG B 2 41 ? 33.102 70.458 41.852 1.00 20.88 41 ARG B O 1
ATOM 711 N N . ALA B 2 42 ? 32.557 69.204 43.638 1.00 19.60 42 ALA B N 1
ATOM 712 C CA . ALA B 2 42 ? 31.124 69.480 43.450 1.00 20.69 42 ALA B CA 1
ATOM 713 C C . ALA B 2 42 ? 30.875 70.983 43.426 1.00 21.39 42 ALA B C 1
ATOM 714 O O . ALA B 2 42 ? 31.382 71.710 44.295 1.00 21.31 42 ALA B O 1
ATOM 716 N N . ARG B 2 43 ? 30.078 71.417 42.449 1.00 22.64 43 ARG B N 1
ATOM 717 C CA . ARG B 2 43 ? 29.676 72.837 42.306 1.00 24.20 43 ARG B CA 1
ATOM 718 C C . ARG B 2 43 ? 28.401 73.193 43.073 1.00 25.28 43 ARG B C 1
ATOM 719 O O . ARG B 2 43 ? 28.112 74.381 43.286 1.00 26.75 43 ARG B O 1
ATOM 727 N N . GLY B 2 44 ? 27.667 72.169 43.501 1.00 25.66 44 GLY B N 1
ATOM 728 C CA . GLY B 2 44 ? 26.487 72.358 44.343 1.00 25.07 44 GLY B CA 1
ATOM 729 C C . GLY B 2 44 ? 26.588 71.589 45.657 1.00 24.66 44 GLY B C 1
ATOM 730 O O . GLY B 2 44 ? 27.646 71.538 46.300 1.00 25.31 44 GLY B O 1
ATOM 731 N N . ASP B 2 45 ? 25.494 70.955 46.055 1.00 24.16 45 ASP B N 1
ATOM 732 C CA . ASP B 2 45 ? 25.461 70.309 47.353 1.00 23.19 45 ASP B CA 1
ATOM 733 C C . ASP B 2 45 ? 25.835 68.831 47.356 1.00 24.26 45 ASP B C 1
ATOM 734 O O . ASP B 2 45 ? 25.853 68.205 48.425 1.00 25.59 45 ASP B O 1
ATOM 739 N N . ASP B 2 46 ? 26.166 68.261 46.194 1.00 24.34 46 ASP B N 1
ATOM 740 C CA . ASP B 2 46 ? 26.539 66.834 46.162 1.00 24.81 46 ASP B CA 1
ATOM 741 C C . ASP B 2 46 ? 27.986 66.628 46.650 1.00 23.69 46 ASP B C 1
ATOM 742 O O . ASP B 2 46 ? 28.723 67.587 46.834 1.00 23.73 46 ASP B O 1
ATOM 747 N N . LEU B 2 47 ? 28.378 65.373 46.862 1.00 23.11 47 LEU B N 1
ATOM 748 C CA . LEU B 2 47 ? 29.767 65.057 47.212 1.00 22.05 47 LEU B CA 1
ATOM 749 C C . LEU B 2 47 ? 30.671 65.190 46.002 1.00 21.28 47 LEU B C 1
ATOM 750 O O . LEU B 2 47 ? 30.205 65.182 44.859 1.00 21.49 47 LEU B O 1
ATOM 755 N N . ASP B 2 48 ? 31.966 65.318 46.274 1.00 20.15 48 ASP B N 1
ATOM 756 C CA . ASP B 2 48 ? 32.968 65.301 45.222 1.00 19.91 48 ASP B CA 1
ATOM 757 C C . ASP B 2 48 ? 32.957 63.902 44.607 1.00 20.00 48 ASP B C 1
ATOM 758 O O . ASP B 2 48 ? 32.530 62.909 45.248 1.00 20.80 48 ASP B O 1
ATOM 763 N N . ASP B 2 49 ? 33.422 63.812 43.358 1.00 18.96 49 ASP B N 1
ATOM 764 C CA . ASP B 2 49 ? 33.546 62.510 42.707 1.00 18.16 49 ASP B CA 1
ATOM 765 C C . ASP B 2 49 ? 34.998 62.099 42.630 1.00 16.64 49 ASP B C 1
ATOM 766 O O . ASP B 2 49 ? 35.871 62.944 42.563 1.00 17.17 49 ASP B O 1
ATOM 771 N N . TYR B 2 50 ? 35.228 60.784 42.553 1.00 17.28 50 TYR B N 1
ATOM 772 C CA . TYR B 2 50 ? 36.577 60.216 42.653 1.00 18.01 50 TYR B CA 1
ATOM 773 C C . TYR B 2 50 ? 36.906 59.252 41.538 1.00 17.82 50 TYR B C 1
ATOM 774 O O . TYR B 2 50 ? 36.038 58.498 41.086 1.00 18.75 50 TYR B O 1
ATOM 783 N N . CYS B 2 51 ? 38.171 59.231 41.125 1.00 16.16 51 CYS B N 1
ATOM 784 C CA . CYS B 2 51 ? 38.649 58.224 40.178 1.00 16.28 51 CYS B CA 1
ATOM 785 C C . CYS B 2 51 ? 38.624 56.869 40.830 1.00 16.78 51 CYS B C 1
ATOM 786 O O . CYS B 2 51 ? 38.855 56.737 42.041 1.00 16.21 51 CYS B O 1
ATOM 789 N N . ASN B 2 52 ? 38.398 55.852 40.006 1.00 16.79 52 ASN B N 1
ATOM 790 C CA . ASN B 2 52 ? 38.391 54.503 40.556 1.00 17.41 52 ASN B CA 1
ATOM 791 C C . ASN B 2 52 ? 39.662 53.689 40.280 1.00 18.01 52 ASN B C 1
ATOM 792 O O . ASN B 2 52 ? 39.741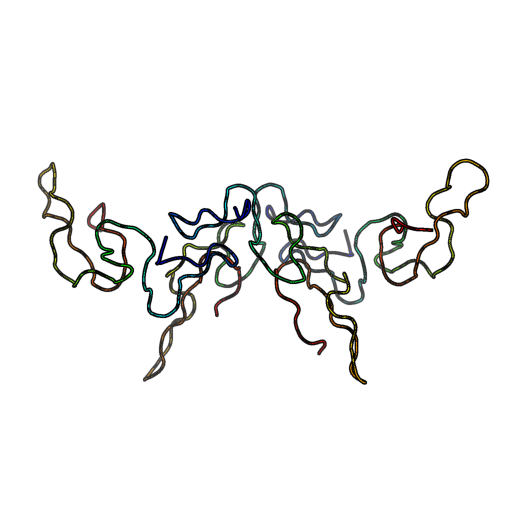 52.502 40.688 1.00 19.40 52 ASN B O 1
ATOM 797 N N . GLY B 2 53 ? 40.637 54.310 39.619 1.00 17.95 53 GLY B N 1
ATOM 798 C CA . GLY B 2 53 ? 41.958 53.715 39.397 1.00 18.24 53 GLY B CA 1
ATOM 799 C C . GLY B 2 53 ? 42.097 52.992 38.063 1.00 18.69 53 GLY B C 1
ATOM 800 O O . GLY B 2 53 ? 43.213 52.869 37.519 1.00 19.45 53 GLY B O 1
ATOM 801 N N . ILE B 2 54 ? 40.974 52.514 37.526 1.00 19.02 54 ILE B N 1
ATOM 802 C CA . ILE B 2 54 ? 40.997 51.574 36.385 1.00 19.20 54 ILE B CA 1
ATOM 803 C C . ILE B 2 54 ? 40.140 52.039 35.218 1.00 18.66 54 ILE B C 1
ATOM 804 O O . ILE B 2 54 ? 39.842 51.272 34.295 1.00 17.90 54 ILE B O 1
ATOM 809 N N . SER B 2 55 ? 39.750 53.312 35.233 1.00 17.11 55 SER B N 1
ATOM 810 C CA . SER B 2 55 ? 38.971 53.853 34.147 1.00 18.87 55 SER B CA 1
ATOM 811 C C . SER B 2 55 ? 39.250 55.333 34.045 1.00 18.03 55 SER B C 1
ATOM 812 O O . SER B 2 55 ? 39.637 55.955 35.042 1.00 18.45 55 SER B O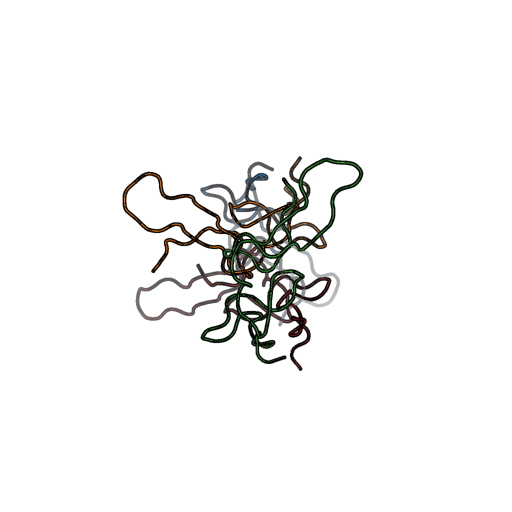 1
ATOM 815 N N . ALA B 2 56 ? 39.025 55.888 32.859 1.00 17.38 56 ALA B N 1
ATOM 816 C CA . ALA B 2 56 ? 39.464 57.270 32.567 1.00 18.57 56 ALA B CA 1
ATOM 817 C C . ALA B 2 56 ? 38.391 58.299 32.931 1.00 19.44 56 ALA B C 1
ATOM 818 O O . ALA B 2 56 ? 38.674 59.509 32.984 1.00 19.43 56 ALA B O 1
ATOM 820 N N . GLY B 2 57 ? 37.179 57.813 33.155 1.00 20.24 57 GLY B N 1
ATOM 821 C CA . GLY B 2 57 ? 36.012 58.665 33.385 1.00 21.98 57 GLY B CA 1
ATOM 822 C C . GLY B 2 57 ? 35.906 59.067 34.839 1.00 22.95 57 GLY B C 1
ATOM 823 O O . GLY B 2 57 ? 36.647 58.572 35.691 1.00 22.50 57 GLY B O 1
ATOM 824 N N . CYS B 2 58 ? 35.005 59.998 35.116 1.00 23.56 58 CYS B N 1
ATOM 825 C CA . CYS B 2 58 ? 34.790 60.476 36.476 1.00 24.77 58 CYS B CA 1
ATOM 826 C C . CYS B 2 58 ? 33.346 60.198 36.874 1.00 28.03 58 CYS B C 1
ATOM 827 O O . CYS B 2 58 ? 32.469 61.027 36.613 1.00 27.96 58 CYS B O 1
ATOM 830 N N . PRO B 2 59 ? 33.112 59.041 37.531 1.00 29.54 59 PRO B N 1
ATOM 831 C CA . PRO B 2 59 ? 31.780 58.546 37.833 1.00 31.90 59 PRO B CA 1
ATOM 832 C C . PRO B 2 59 ? 31.164 59.346 38.964 1.00 33.02 59 PRO B C 1
ATOM 833 O O . PRO B 2 59 ? 31.878 59.751 39.886 1.00 33.03 59 PRO B O 1
ATOM 837 N N . ARG B 2 60 ? 29.851 59.561 38.893 1.00 34.32 60 ARG B N 1
ATOM 838 C CA . ARG B 2 60 ? 29.115 60.224 39.966 1.00 35.32 60 ARG B CA 1
ATOM 839 C C . ARG B 2 60 ? 29.163 59.416 41.268 1.00 35.28 60 ARG B C 1
ATOM 840 O O . ARG B 2 60 ? 28.811 58.241 41.284 1.00 35.37 60 ARG B O 1
ATOM 848 N N . ASN B 2 61 ? 29.612 60.059 42.346 1.00 35.69 61 ASN B N 1
ATOM 849 C CA . ASN B 2 61 ? 29.745 59.435 43.666 1.00 36.51 61 ASN B CA 1
ATOM 850 C C . ASN B 2 61 ? 28.432 58.723 44.024 1.00 37.77 61 ASN B C 1
ATOM 851 O O . ASN B 2 61 ? 27.367 59.341 43.961 1.00 38.00 61 ASN B O 1
ATOM 856 N N . PRO B 2 62 ? 28.503 57.421 44.349 1.00 39.22 62 PRO B N 1
ATOM 857 C CA . PRO B 2 62 ? 27.287 56.689 44.735 1.00 40.52 62 PRO B CA 1
ATOM 858 C C . PRO B 2 62 ? 26.717 57.194 46.061 1.00 41.50 62 PRO B C 1
ATOM 859 O O . PRO B 2 62 ? 25.488 57.295 46.209 1.00 43.00 62 PRO B O 1
ATOM 863 N N . ASN C 1 4 ? 50.161 42.486 51.304 1.00 35.50 5 ASN C N 1
ATOM 864 C CA . ASN C 1 4 ? 49.481 43.542 50.461 1.00 34.88 5 ASN C CA 1
ATOM 865 C C . ASN C 1 4 ? 47.955 43.695 50.710 1.00 33.13 5 ASN C C 1
ATOM 866 O O . ASN C 1 4 ? 47.149 43.507 49.789 1.00 33.95 5 ASN C O 1
ATOM 871 N N . PRO C 1 5 ? 47.541 44.069 51.945 1.00 31.57 6 PRO C N 1
ATOM 872 C CA . PRO C 1 5 ? 46.123 44.019 52.327 1.00 29.73 6 PRO C CA 1
ATOM 873 C C . PRO C 1 5 ? 45.253 45.153 51.749 1.00 28.19 6 PRO C C 1
ATOM 874 O O . PRO C 1 5 ? 44.023 45.134 51.915 1.00 27.73 6 PRO C O 1
ATOM 878 N N . CYS C 1 6 ? 45.893 46.126 51.100 1.00 27.05 7 CYS C N 1
ATOM 879 C CA . CYS C 1 6 ? 45.188 47.340 50.676 1.00 26.36 7 CYS C CA 1
ATOM 880 C C . CYS C 1 6 ? 44.614 47.202 49.275 1.00 25.98 7 CYS C C 1
ATOM 881 O O . CYS C 1 6 ? 43.750 47.995 48.869 1.00 24.39 7 CYS C O 1
ATOM 884 N N . CYS C 1 7 ? 45.092 46.196 48.545 1.00 25.39 8 CYS C N 1
ATOM 885 C CA . CYS C 1 7 ? 44.776 46.106 47.117 1.00 25.44 8 CYS C CA 1
ATOM 886 C C . CYS C 1 7 ? 44.377 44.679 46.753 1.00 26.22 8 CYS C C 1
ATOM 887 O O . CYS C 1 7 ? 45.016 43.742 47.212 1.00 25.86 8 CYS C O 1
ATOM 890 N N . ASP C 1 8 ? 43.324 44.535 45.948 1.00 26.96 9 ASP C N 1
ATOM 891 C CA . ASP C 1 8 ? 42.995 43.239 45.302 1.00 28.24 9 ASP C CA 1
ATOM 892 C C . ASP C 1 8 ? 43.710 43.150 43.948 1.00 29.08 9 ASP C C 1
ATOM 893 O O . ASP C 1 8 ? 43.334 43.838 42.999 1.00 29.24 9 ASP C O 1
ATOM 898 N N . ALA C 1 9 ? 44.729 42.297 43.843 1.00 29.37 10 ALA C N 1
ATOM 899 C CA . ALA C 1 9 ? 45.594 42.272 42.648 1.00 29.44 10 ALA C CA 1
ATOM 900 C C . ALA C 1 9 ? 44.885 41.714 41.394 1.00 29.19 10 ALA C C 1
ATOM 901 O O . ALA C 1 9 ? 45.335 41.915 40.259 1.00 28.84 10 ALA C O 1
ATOM 903 N N . ALA C 1 10 ? 43.772 41.029 41.625 1.00 28.81 11 ALA C N 1
ATOM 904 C CA . ALA C 1 10 ? 42.972 40.467 40.542 1.00 28.71 11 ALA C CA 1
ATOM 905 C C . ALA C 1 10 ? 42.232 41.552 39.767 1.00 27.74 11 ALA C C 1
ATOM 906 O O . ALA C 1 10 ? 41.915 41.376 38.580 1.00 27.57 11 ALA C O 1
ATOM 908 N N . THR C 1 11 ? 41.922 42.656 40.449 1.00 26.10 12 THR C N 1
ATOM 909 C CA . THR C 1 11 ? 41.122 43.734 39.842 1.00 25.18 12 THR C CA 1
ATOM 910 C C . THR C 1 11 ? 41.856 45.056 39.851 1.00 24.32 12 THR C C 1
ATOM 911 O O . THR C 1 11 ? 41.433 45.976 39.169 1.00 23.76 12 THR C O 1
ATOM 915 N N . CYS C 1 12 ? 42.958 45.119 40.601 1.00 23.28 13 CYS C N 1
ATOM 916 C CA . CYS C 1 12 ? 43.711 46.350 40.841 1.00 22.98 13 CYS C CA 1
ATOM 917 C C . CYS C 1 12 ? 42.776 47.432 41.420 1.00 22.01 13 CYS C C 1
ATOM 918 O O . CYS C 1 12 ? 42.867 48.633 41.071 1.00 22.16 13 CYS C O 1
ATOM 921 N N . LYS C 1 13 ? 41.881 46.995 42.308 1.00 21.94 14 LYS C N 1
ATOM 922 C CA . LYS C 1 13 ? 41.041 47.895 43.093 1.00 21.76 14 LYS C CA 1
ATOM 923 C C . LYS C 1 13 ? 41.443 47.851 44.556 1.00 21.28 14 LYS C C 1
ATOM 924 O O . LYS C 1 13 ? 41.837 46.800 45.074 1.00 20.73 14 LYS C O 1
ATOM 930 N N . LEU C 1 14 ? 41.356 48.994 45.237 1.00 20.49 15 LEU C N 1
ATOM 931 C CA . LEU C 1 14 ? 41.533 49.011 46.682 1.00 20.26 15 LEU C CA 1
ATOM 932 C C . LEU C 1 14 ? 40.515 48.098 47.387 1.00 21.31 15 LEU C C 1
ATOM 933 O O . LEU C 1 14 ? 39.354 47.979 46.976 1.00 22.46 15 LEU C O 1
ATOM 938 N N . THR C 1 15 ? 40.959 47.456 48.455 1.00 22.89 16 THR C N 1
ATOM 939 C CA . THR C 1 15 ? 40.097 46.545 49.188 1.00 24.26 16 THR C CA 1
ATOM 940 C C . THR C 1 15 ? 39.102 47.343 50.043 1.00 25.71 16 THR C C 1
ATOM 941 O O . THR C 1 15 ? 39.307 48.547 50.307 1.00 24.55 16 THR C O 1
ATOM 945 N N . PRO C 1 16 ? 37.988 46.708 50.448 1.00 26.50 17 PRO C N 1
ATOM 946 C CA . PRO C 1 16 ? 37.027 47.359 51.306 1.00 26.94 17 P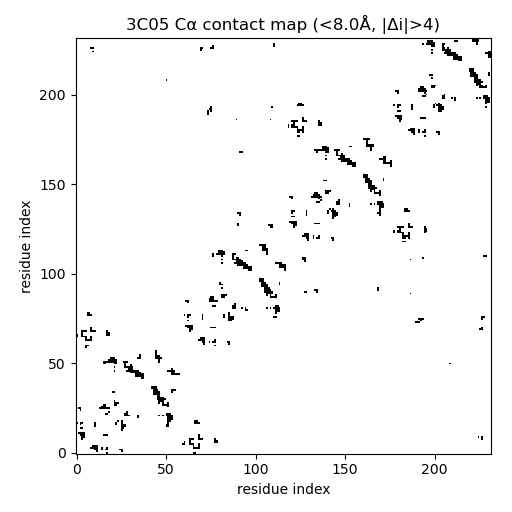RO C CA 1
ATOM 947 C C . PRO C 1 16 ? 37.664 48.031 52.519 1.00 27.21 17 PRO C C 1
ATOM 948 O O . PRO C 1 16 ? 38.455 47.422 53.241 1.00 27.85 17 PRO C O 1
ATOM 952 N N . GLY C 1 17 ? 37.343 49.305 52.697 1.00 27.26 18 GLY C N 1
ATOM 953 C CA . GLY C 1 17 ? 37.875 50.070 53.815 1.00 26.70 18 GLY C CA 1
ATOM 954 C C . GLY C 1 17 ? 39.183 50.771 53.521 1.00 25.87 18 GLY C C 1
ATOM 955 O O . GLY C 1 17 ? 39.598 51.634 54.284 1.00 26.67 18 GLY C O 1
ATOM 956 N N . SER C 1 18 ? 39.834 50.428 52.414 1.00 23.84 19 SER C N 1
ATOM 957 C CA . SER C 1 18 ? 41.137 51.017 52.114 1.00 22.52 19 SER C CA 1
ATOM 958 C C . SER C 1 18 ? 40.957 52.319 51.343 1.00 21.62 19 SER C C 1
ATOM 959 O O . SER C 1 18 ? 40.158 52.402 50.406 1.00 21.88 19 SER C O 1
ATOM 962 N N . GLN C 1 19 ? 41.698 53.341 51.763 1.00 19.78 20 GLN C N 1
ATOM 963 C CA . GLN C 1 19 ? 41.692 54.610 51.070 1.00 18.66 20 GLN C CA 1
ATOM 964 C C . GLN C 1 19 ? 42.918 54.757 50.176 1.00 18.60 20 GLN C C 1
ATOM 965 O O . GLN C 1 19 ? 42.920 55.584 49.245 1.00 18.15 20 GLN C O 1
ATOM 971 N N . CYS C 1 20 ? 43.982 54.001 50.472 1.00 18.59 21 CYS C N 1
ATOM 972 C CA . CYS C 1 20 ? 45.210 54.098 49.692 1.00 19.54 21 CYS C CA 1
ATOM 973 C C . CYS C 1 20 ? 45.985 52.802 49.838 1.00 20.19 21 CYS C C 1
ATOM 974 O O . CYS C 1 20 ? 45.665 51.998 50.705 1.00 19.95 21 CYS C O 1
ATOM 977 N N . ALA C 1 21 ? 46.977 52.600 48.990 1.00 21.21 22 ALA C N 1
ATOM 978 C CA . ALA C 1 21 ? 47.783 51.376 49.116 1.00 24.20 22 ALA C CA 1
ATOM 979 C C . ALA C 1 21 ? 49.199 51.652 49.647 1.00 25.75 22 ALA C C 1
ATOM 980 O O . ALA C 1 21 ? 49.677 50.962 50.577 1.00 28.32 22 ALA C O 1
ATOM 982 N N . GLU C 1 22 ? 49.863 52.652 49.085 1.00 26.68 23 GLU C N 1
ATOM 983 C CA . GLU C 1 22 ? 51.251 52.972 49.444 1.00 28.19 23 GLU C CA 1
ATOM 984 C C . GLU C 1 22 ? 51.469 54.477 49.277 1.00 27.24 23 GLU C C 1
ATOM 985 O O . GLU C 1 22 ? 50.942 55.081 48.344 1.00 28.08 23 GLU C O 1
ATOM 991 N N . GLY C 1 23 ? 52.264 55.091 50.151 1.00 25.07 24 GLY C N 1
ATOM 992 C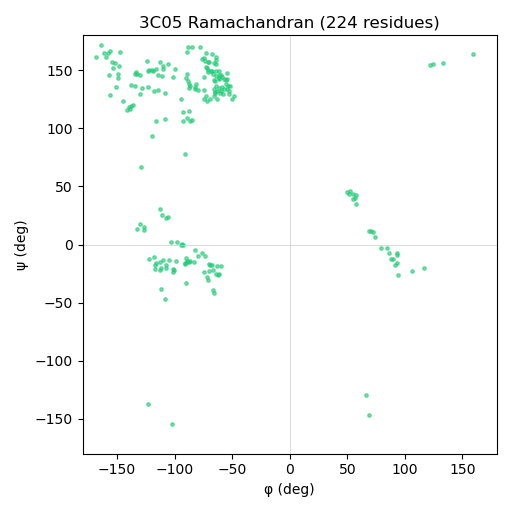 CA . GLY C 1 23 ? 52.587 56.502 49.947 1.00 23.69 24 GLY C CA 1
ATOM 993 C C . GLY C 1 23 ? 53.045 57.134 51.246 1.00 22.36 24 GLY C C 1
ATOM 994 O O . GLY C 1 23 ? 52.838 56.575 52.322 1.00 22.54 24 GLY C O 1
ATOM 995 N N . LEU C 1 24 ? 53.666 58.299 51.124 1.00 22.80 25 LEU C N 1
ATOM 996 C CA . LEU C 1 24 ? 54.196 59.025 52.281 1.00 22.30 25 LEU C CA 1
ATOM 997 C C . LEU C 1 24 ? 53.075 59.419 53.229 1.00 22.17 25 LEU C C 1
ATOM 998 O O . LEU C 1 24 ? 53.280 59.571 54.446 1.00 22.23 25 LEU C O 1
ATOM 1003 N N . CYS C 1 25 ? 51.873 59.556 52.679 1.00 21.70 26 CYS C N 1
ATOM 1004 C CA . CYS C 1 25 ? 50.713 59.891 53.519 1.00 21.12 26 CYS C CA 1
ATOM 1005 C C . CYS C 1 25 ? 49.702 58.747 53.606 1.00 22.10 26 CYS C C 1
ATOM 1006 O O . CYS C 1 25 ? 48.511 58.971 53.800 1.00 19.97 26 CYS C O 1
ATOM 1009 N N . CYS C 1 26 ? 50.203 57.516 53.519 1.00 22.53 27 CYS C N 1
ATOM 1010 C CA . CYS C 1 26 ? 49.354 56.333 53.679 1.00 23.07 27 CYS C CA 1
ATOM 1011 C C . CYS C 1 26 ? 49.908 55.485 54.802 1.00 24.40 27 CYS C C 1
ATOM 1012 O O . CYS C 1 26 ? 51.130 55.301 54.886 1.00 23.98 27 CYS C O 1
ATOM 1015 N N . ASP C 1 27 ? 49.022 55.007 55.673 1.00 23.99 28 ASP C N 1
ATOM 1016 C CA . ASP C 1 27 ? 49.411 54.156 56.816 1.00 26.04 28 ASP C CA 1
ATOM 1017 C C . ASP C 1 27 ? 48.345 53.078 56.985 1.00 25.31 28 ASP C C 1
ATOM 1018 O O . ASP C 1 27 ? 47.173 53.394 57.241 1.00 23.83 28 ASP C O 1
ATOM 1023 N N . GLN C 1 28 ? 48.732 51.806 56.787 1.00 25.63 29 GLN C N 1
ATOM 1024 C CA . GLN C 1 28 ? 47.810 50.684 56.924 1.00 26.80 29 GLN C CA 1
ATOM 1025 C C . GLN C 1 28 ? 46.541 50.882 56.095 1.00 25.43 29 GLN C C 1
ATOM 1026 O O . GLN C 1 28 ? 45.395 50.688 56.575 1.00 24.86 29 GLN C O 1
ATOM 1032 N N . CYS C 1 29 ? 46.777 51.295 54.850 1.00 24.26 30 CYS C N 1
ATOM 1033 C CA . CYS C 1 29 ? 45.718 51.465 53.838 1.00 23.81 30 CYS C CA 1
ATOM 1034 C C . CYS C 1 29 ? 44.792 52.637 54.099 1.00 22.95 30 CYS C C 1
ATOM 1035 O O . CYS C 1 29 ? 43.729 52.730 53.466 1.00 22.74 30 CYS C O 1
ATOM 1038 N N . LYS C 1 30 ? 45.161 53.512 55.038 1.00 22.60 31 LYS C N 1
ATOM 1039 C CA . LYS C 1 30 ? 44.330 54.698 55.359 1.00 21.50 31 LYS C CA 1
ATOM 1040 C C . LYS C 1 30 ? 45.118 55.959 55.103 1.00 19.98 31 LYS C C 1
ATOM 1041 O O . LYS C 1 30 ? 46.348 55.961 55.237 1.00 19.58 31 LYS C O 1
ATOM 1047 N N . PHE C 1 31 ? 44.426 57.042 54.735 1.00 18.81 32 PHE C N 1
ATOM 1048 C CA . PHE C 1 31 ? 45.096 58.340 54.681 1.00 17.95 32 PHE C CA 1
ATOM 1049 C C . PHE C 1 31 ? 45.604 58.718 56.071 1.00 18.30 32 PHE C C 1
ATOM 1050 O O . PHE C 1 31 ? 44.879 58.615 57.037 1.00 19.63 32 PHE C O 1
ATOM 1058 N N . ILE C 1 32 ? 46.835 59.194 56.143 1.00 19.10 33 ILE C N 1
ATOM 1059 C CA . ILE C 1 32 ? 47.351 59.795 57.372 1.00 19.59 33 ILE C CA 1
ATOM 1060 C C . ILE C 1 32 ? 46.574 61.090 57.660 1.00 19.01 33 ILE C C 1
ATOM 1061 O O . ILE C 1 32 ? 46.260 61.855 56.757 1.00 17.74 33 ILE C O 1
ATOM 1066 N N . LYS C 1 33 ? 46.291 61.322 58.942 1.00 19.94 34 LYS C N 1
ATOM 1067 C CA . LYS C 1 33 ? 45.548 62.498 59.403 1.00 20.83 34 LYS C CA 1
ATOM 1068 C C . LYS C 1 33 ? 46.240 63.758 58.847 1.00 18.54 34 LYS C C 1
ATOM 1069 O O . LYS C 1 33 ? 47.473 63.842 58.844 1.00 17.45 34 LYS C O 1
ATOM 1075 N N . ALA C 1 34 ? 45.455 64.717 58.354 1.00 16.55 35 ALA C N 1
ATOM 1076 C CA . ALA C 1 34 ? 45.992 65.964 57.827 1.00 15.73 35 ALA C CA 1
ATOM 1077 C C . ALA C 1 34 ? 46.949 66.641 58.814 1.00 15.97 35 ALA C C 1
ATOM 1078 O O . ALA C 1 34 ? 46.649 66.687 60.017 1.00 15.93 35 ALA C O 1
ATOM 1080 N N . GLY C 1 35 ? 48.086 67.144 58.314 1.00 15.15 36 GLY C N 1
ATOM 1081 C CA . GLY C 1 35 ? 48.947 68.006 59.110 1.00 16.13 36 GLY C CA 1
ATOM 1082 C C . GLY C 1 35 ? 50.324 67.412 59.362 1.00 16.35 36 GLY C C 1
ATOM 1083 O O . GLY C 1 35 ? 51.242 68.156 59.666 1.00 16.76 36 GLY C O 1
ATOM 1084 N N . LYS C 1 36 ? 50.463 66.094 59.222 1.00 16.54 37 LYS C N 1
ATOM 1085 C CA . LYS C 1 36 ? 51.778 65.459 59.411 1.00 17.00 37 LYS C CA 1
ATOM 1086 C C . LYS C 1 36 ? 52.741 65.939 58.346 1.00 17.51 37 LYS C C 1
ATOM 1087 O O . LYS C 1 36 ? 52.427 65.912 57.184 1.00 16.98 37 LYS C O 1
ATOM 1093 N N . ILE C 1 37 ? 53.931 66.370 58.753 1.00 15.49 38 ILE C N 1
ATOM 1094 C CA . ILE C 1 37 ? 54.948 66.742 57.775 1.00 16.73 38 ILE C CA 1
ATOM 1095 C C . ILE C 1 37 ? 55.361 65.493 56.997 1.00 17.46 38 ILE C C 1
ATOM 1096 O O . ILE C 1 37 ? 55.728 64.462 57.608 1.00 19.83 38 ILE C O 1
ATOM 1101 N N . CYS C 1 38 ? 55.308 65.598 55.674 1.00 18.69 39 CYS C N 1
ATOM 1102 C CA . CYS C 1 38 ? 55.617 64.457 54.781 1.00 20.29 39 CYS C CA 1
ATOM 1103 C C . CYS C 1 38 ? 56.836 64.718 53.898 1.00 21.91 39 CYS C C 1
ATOM 1104 O O . CYS C 1 38 ? 57.407 63.767 53.361 1.00 23.29 39 CYS C O 1
ATOM 1107 N N . ARG C 1 39 ? 57.186 65.989 53.700 1.00 21.78 40 ARG C N 1
ATOM 1108 C CA . ARG C 1 39 ? 58.404 66.367 52.948 1.00 22.55 40 ARG C CA 1
ATOM 1109 C C . ARG C 1 39 ? 58.872 67.688 53.513 1.00 23.03 40 ARG C C 1
ATOM 1110 O O . ARG C 1 39 ? 58.068 68.584 53.730 1.00 21.58 40 ARG C O 1
ATOM 1118 N N . ARG C 1 40 ? 60.176 67.834 53.751 1.00 21.55 41 ARG C N 1
ATOM 1119 C CA . ARG C 1 40 ? 60.677 69.151 54.152 1.00 22.58 41 ARG C CA 1
ATOM 1120 C C . ARG C 1 40 ? 60.997 70.012 52.940 1.00 21.22 41 ARG C C 1
ATOM 1121 O O . ARG C 1 40 ? 61.528 69.533 51.925 1.00 22.33 41 ARG C O 1
ATOM 1129 N N . ALA C 1 41 ? 60.604 71.279 52.996 1.00 18.78 42 ALA C N 1
ATOM 1130 C CA . ALA C 1 41 ? 60.942 72.202 51.942 1.00 18.12 42 ALA C CA 1
ATOM 1131 C C . ALA C 1 41 ? 62.281 72.846 52.278 1.00 17.84 42 ALA C C 1
ATOM 1132 O O . ALA C 1 41 ? 62.602 73.089 53.457 1.00 18.28 42 ALA C O 1
ATOM 1134 N N . ARG C 1 42 ? 63.073 73.147 51.244 1.00 19.31 43 ARG C N 1
ATOM 1135 C CA . ARG C 1 42 ? 64.368 73.784 51.492 1.00 20.09 43 ARG C CA 1
ATOM 1136 C C . ARG C 1 42 ? 64.203 75.193 52.007 1.00 20.24 43 ARG C C 1
ATOM 1137 O O . ARG C 1 42 ? 63.218 75.900 51.684 1.00 19.34 43 ARG C O 1
ATOM 1145 N N . GLY C 1 43 ? 65.166 75.620 52.820 1.00 18.09 44 GLY C N 1
ATOM 1146 C CA . GLY C 1 43 ? 65.135 76.989 53.340 1.00 17.69 44 GLY C CA 1
ATOM 1147 C C . GLY C 1 43 ? 63.996 77.169 54.327 1.00 17.26 44 GLY C C 1
ATOM 1148 O O . GLY C 1 43 ? 63.598 76.216 54.989 1.00 17.67 44 GLY C O 1
ATOM 1149 N N . ASP C 1 44 ? 63.436 78.365 54.346 1.00 18.51 45 ASP C N 1
ATOM 1150 C CA . ASP C 1 44 ? 62.397 78.678 55.343 1.00 18.02 45 ASP C CA 1
ATOM 1151 C C . ASP C 1 44 ? 60.978 78.540 54.813 1.00 18.33 45 ASP C C 1
ATOM 1152 O O . ASP C 1 44 ? 60.018 78.780 55.560 1.00 16.56 45 ASP C O 1
ATOM 1157 N N . ASN C 1 45 ? 60.838 78.116 53.560 1.00 18.57 46 ASN C N 1
ATOM 1158 C CA . ASN C 1 45 ? 59.504 77.893 52.974 1.00 20.20 46 ASN C CA 1
ATOM 1159 C C . ASN C 1 45 ? 58.755 76.820 53.747 1.00 18.28 46 ASN C C 1
ATOM 1160 O O . ASN C 1 45 ? 59.339 75.874 54.221 1.00 17.63 46 ASN C O 1
ATOM 1165 N N . PRO C 1 46 ? 57.420 76.974 53.906 1.00 17.40 47 PRO C N 1
ATOM 1166 C CA . PRO C 1 46 ? 56.719 75.975 54.693 1.00 16.81 47 PRO C CA 1
ATOM 1167 C C . PRO C 1 46 ? 56.906 74.532 54.227 1.00 15.86 47 PRO C C 1
ATOM 1168 O O . PRO C 1 46 ? 56.937 74.245 52.998 1.00 17.75 47 PRO C O 1
ATOM 1172 N N . ASP C 1 47 ? 57.016 73.633 55.195 1.00 15.84 48 ASP C N 1
ATOM 1173 C CA . ASP C 1 47 ? 57.137 72.205 54.921 1.00 16.19 48 ASP C CA 1
ATOM 1174 C C . ASP C 1 47 ? 55.822 71.627 54.370 1.00 16.86 48 ASP C C 1
ATOM 1175 O O . ASP C 1 47 ? 54.741 72.228 54.539 1.00 16.76 48 ASP C O 1
ATOM 1180 N N . TYR C 1 48 ? 55.934 70.510 53.659 1.00 16.55 49 TYR C N 1
ATOM 1181 C CA . TYR C 1 48 ? 54.742 69.942 53.016 1.00 17.90 49 TYR C CA 1
ATOM 1182 C C . TYR C 1 48 ? 54.061 69.020 54.002 1.00 16.22 49 TYR C C 1
ATOM 1183 O O . TYR C 1 48 ? 54.722 68.286 54.733 1.00 17.08 49 TYR C O 1
ATOM 1192 N N . ARG C 1 49 ? 52.711 69.031 54.045 1.00 15.17 50 ARG C N 1
ATOM 1193 C CA . ARG C 1 49 ? 52.005 68.255 55.072 1.00 13.37 50 ARG C CA 1
ATOM 1194 C C . ARG C 1 49 ? 50.877 67.460 54.438 1.00 13.39 50 ARG C C 1
ATOM 1195 O O . ARG C 1 49 ? 50.277 67.934 53.464 1.00 14.63 50 ARG C O 1
ATOM 1203 N N . CYS C 1 50 ? 50.623 66.278 54.991 1.00 14.04 51 CYS C N 1
ATOM 1204 C CA . CYS C 1 50 ? 49.542 65.413 54.476 1.00 14.79 51 CYS C CA 1
ATOM 1205 C C . CYS C 1 50 ? 48.229 66.167 54.512 1.00 15.01 51 CYS C C 1
ATOM 1206 O O . CYS C 1 50 ? 47.979 66.936 55.437 1.00 15.28 51 CYS C O 1
ATOM 1209 N N . THR C 1 51 ? 47.395 65.947 53.492 1.00 15.61 52 THR C N 1
ATOM 1210 C CA . THR C 1 51 ? 46.102 66.658 53.410 1.00 15.18 52 THR C CA 1
ATOM 1211 C C . THR C 1 51 ? 44.989 65.917 54.096 1.00 15.10 52 THR C C 1
ATOM 1212 O O . THR C 1 51 ? 43.888 66.498 54.268 1.00 14.48 52 THR C O 1
ATOM 1216 N N . GLY C 1 52 ? 45.234 64.656 54.463 1.00 14.06 53 GLY C N 1
ATOM 1217 C CA . GLY C 1 52 ? 44.170 63.800 54.991 1.00 15.78 53 GLY C CA 1
ATOM 1218 C C . GLY C 1 52 ? 43.275 63.219 53.912 1.00 15.54 53 GLY C C 1
ATOM 1219 O O . GLY C 1 52 ? 42.377 62.431 54.230 1.00 15.93 53 GLY C O 1
ATOM 1220 N N . GLN C 1 53 ? 43.523 63.595 52.656 1.00 15.32 54 GLN C N 1
ATOM 1221 C CA . GLN C 1 53 ? 42.616 63.200 51.544 1.00 15.51 54 GLN C CA 1
ATOM 1222 C C . GLN C 1 53 ? 43.364 62.508 50.399 1.00 16.30 54 GLN C C 1
ATOM 1223 O O . GLN C 1 53 ? 42.825 62.339 49.290 1.00 17.30 54 GLN C O 1
ATOM 1229 N N . SER C 1 54 ? 44.614 62.139 50.670 1.00 16.34 55 SER C N 1
ATOM 1230 C CA . SER C 1 54 ? 45.475 61.533 49.668 1.00 16.54 55 SER C CA 1
ATOM 1231 C C . SER C 1 54 ? 46.543 60.732 50.362 1.00 17.48 55 SER C C 1
ATOM 1232 O O . SER C 1 54 ? 47.014 61.110 51.449 1.00 17.78 55 SER C O 1
ATOM 1235 N N . GLY C 1 55 ? 46.939 59.630 49.730 1.00 17.82 56 GLY C N 1
ATOM 1236 C CA . GLY C 1 55 ? 48.069 58.854 50.245 1.00 19.04 56 GLY C CA 1
ATOM 1237 C C . GLY C 1 55 ? 49.420 59.445 49.871 1.00 20.50 56 GLY C C 1
ATOM 1238 O O . GLY C 1 55 ? 50.456 59.005 50.397 1.00 21.54 56 GLY C O 1
ATOM 1239 N N . ASP C 1 56 ? 49.424 60.428 48.989 1.00 20.51 57 ASP C N 1
ATOM 1240 C CA . ASP C 1 56 ? 50.659 61.044 48.554 1.00 22.45 57 ASP C CA 1
ATOM 1241 C C . ASP C 1 56 ? 50.916 62.357 49.273 1.00 22.39 57 ASP C C 1
ATOM 1242 O O . ASP C 1 56 ? 49.979 63.061 49.658 1.00 22.15 57 ASP C O 1
ATOM 1247 N N . CYS C 1 57 ? 52.198 62.690 49.417 1.00 22.81 58 CYS C N 1
ATOM 1248 C CA . CYS C 1 57 ? 52.588 64.006 49.929 1.00 24.07 58 CYS C CA 1
ATOM 1249 C C . CYS C 1 57 ? 52.334 65.077 48.842 1.00 25.16 58 CYS C C 1
ATOM 1250 O O . CYS C 1 57 ? 52.790 64.929 47.704 1.00 26.85 58 CYS C O 1
ATOM 1253 N N . PRO C 1 58 ? 51.605 66.157 49.163 1.00 25.88 59 PRO C N 1
ATOM 1254 C CA . PRO C 1 58 ? 51.247 67.098 48.114 1.00 27.60 59 PRO C CA 1
ATOM 1255 C C . PRO C 1 58 ? 52.416 67.831 47.449 1.00 31.26 59 PRO C C 1
ATOM 1256 O O . PRO C 1 58 ? 53.498 67.986 48.035 1.00 31.14 59 PRO C O 1
ATOM 1260 N N . ARG C 1 59 ? 52.169 68.256 46.211 1.00 34.68 60 ARG C N 1
ATOM 1261 C CA . ARG C 1 59 ? 53.133 68.984 45.407 1.00 39.34 60 ARG C CA 1
ATOM 1262 C C . ARG C 1 59 ? 53.306 70.436 45.849 1.00 40.72 60 ARG C C 1
ATOM 1263 O O . ARG C 1 59 ? 54.339 71.043 45.573 1.00 42.03 60 ARG C O 1
ATOM 1271 N N . LYS C 1 60 ? 52.305 71.000 46.521 1.00 42.52 61 LYS C N 1
ATOM 1272 C CA . LYS C 1 60 ? 52.332 72.428 46.869 1.00 44.85 61 LYS C CA 1
ATOM 1273 C C . LYS C 1 60 ? 52.451 72.643 48.386 1.00 45.45 61 LYS C C 1
ATOM 1274 O O . LYS C 1 60 ? 52.116 71.741 49.185 1.00 45.50 61 LYS C O 1
ATOM 1280 N N . HIS C 1 61 ? 52.946 73.822 48.774 1.00 46.26 62 HIS C N 1
ATOM 1281 C CA . HIS C 1 61 ? 52.885 74.270 50.174 1.00 47.08 62 HIS C CA 1
ATOM 1282 C C . HIS C 1 61 ? 52.269 75.665 50.344 1.00 47.21 62 HIS C C 1
ATOM 1283 O O . HIS C 1 61 ? 51.912 76.326 49.364 1.00 47.35 62 HIS C O 1
ATOM 1290 N N . ALA D 2 4 ? 49.799 34.870 37.618 1.00 41.76 4 ALA D N 1
ATOM 1291 C CA . ALA D 2 4 ? 48.728 34.722 38.659 1.00 40.94 4 ALA D CA 1
ATOM 1292 C C . ALA D 2 4 ? 47.789 35.927 38.637 1.00 40.55 4 ALA D C 1
ATOM 1293 O O . ALA D 2 4 ? 46.606 35.815 38.287 1.00 41.00 4 ALA D O 1
ATOM 1295 N N . ASN D 2 5 ? 48.332 37.077 39.024 1.00 39.14 5 ASN D N 1
ATOM 1296 C CA . ASN D 2 5 ? 47.678 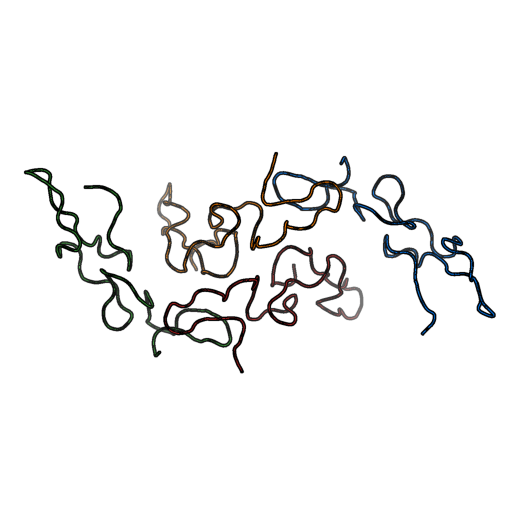38.370 38.826 1.00 37.12 5 ASN D CA 1
ATOM 1297 C C . ASN D 2 5 ? 48.684 39.302 38.155 1.00 34.67 5 ASN D C 1
ATOM 1298 O O . ASN D 2 5 ? 49.129 40.273 38.768 1.00 34.96 5 ASN D O 1
ATOM 1303 N N . PRO D 2 6 ? 49.066 39.001 36.899 1.00 31.81 6 PRO D N 1
ATOM 1304 C CA . PRO D 2 6 ? 50.197 39.676 36.257 1.00 29.96 6 PRO D CA 1
ATOM 1305 C C . PRO D 2 6 ? 49.892 41.120 35.834 1.00 28.07 6 PRO D C 1
ATOM 1306 O O . PRO D 2 6 ? 50.797 41.840 35.446 1.00 28.10 6 PRO D O 1
ATOM 1310 N N . CYS D 2 7 ? 48.622 41.524 35.906 1.00 25.62 7 CYS D N 1
ATOM 1311 C CA . CYS D 2 7 ? 48.230 42.839 35.387 1.00 24.21 7 CYS D CA 1
ATOM 1312 C C . CYS D 2 7 ? 48.400 43.953 36.404 1.00 24.57 7 CYS D C 1
ATOM 1313 O O . CYS D 2 7 ? 48.358 45.112 36.028 1.00 24.18 7 CYS D O 1
ATOM 1316 N N . CYS D 2 8 ? 48.586 43.590 37.671 1.00 25.26 8 CYS D N 1
ATOM 1317 C CA . CYS D 2 8 ? 48.523 44.538 38.774 1.00 25.55 8 CYS D CA 1
ATOM 1318 C C . CYS D 2 8 ? 49.628 44.318 39.796 1.00 26.76 8 CYS D C 1
ATOM 1319 O O . CYS D 2 8 ? 49.907 43.182 40.178 1.00 26.92 8 CYS D O 1
ATOM 1322 N N . ASP D 2 9 ? 50.222 45.417 40.253 1.00 27.51 9 ASP D N 1
ATOM 1323 C CA . ASP D 2 9 ? 51.154 45.382 41.384 1.00 27.91 9 ASP D CA 1
ATOM 1324 C C . ASP D 2 9 ? 50.332 45.664 42.642 1.00 28.26 9 ASP D C 1
ATOM 1325 O O . ASP D 2 9 ? 49.904 46.810 42.858 1.00 27.60 9 ASP D O 1
ATOM 1330 N N . ALA D 2 10 ? 50.091 44.629 43.443 1.00 28.08 10 ALA D N 1
ATOM 1331 C CA . ALA D 2 10 ? 49.242 44.714 44.633 1.00 28.91 10 ALA D CA 1
ATOM 1332 C C . ALA D 2 10 ? 49.811 45.590 45.767 1.00 28.92 10 ALA D C 1
ATOM 1333 O O . ALA D 2 10 ? 49.070 45.983 46.677 1.00 30.20 10 ALA D O 1
ATOM 1335 N N . ALA D 2 11 ? 51.107 45.877 45.728 1.00 29.09 11 ALA D N 1
ATOM 1336 C CA . ALA D 2 11 ? 51.712 46.753 46.751 1.00 28.78 11 ALA D CA 1
ATOM 1337 C C . ALA D 2 11 ? 51.272 48.210 46.569 1.00 28.20 11 ALA D C 1
ATOM 1338 O O . ALA D 2 11 ? 51.185 48.964 47.540 1.00 28.06 11 ALA D O 1
ATOM 1340 N N . THR D 2 12 ? 51.013 48.588 45.318 1.00 27.36 12 THR D N 1
ATOM 1341 C CA . THR D 2 12 ? 50.703 49.970 44.951 1.00 25.93 12 THR D CA 1
ATOM 1342 C C . THR D 2 12 ? 49.298 50.106 44.396 1.00 25.57 12 THR D C 1
ATOM 1343 O O . THR D 2 12 ? 48.776 51.223 44.293 1.00 24.54 12 THR D O 1
ATOM 1347 N N . CYS D 2 13 ? 48.698 48.976 44.028 1.00 24.15 13 CYS D N 1
ATOM 1348 C CA . CYS D 2 13 ? 47.435 48.987 43.295 1.00 23.99 13 CYS D CA 1
ATOM 1349 C C . CYS D 2 13 ? 47.554 49.800 41.996 1.00 24.18 13 CYS D C 1
ATOM 1350 O O . CYS D 2 13 ? 46.635 50.528 41.604 1.00 25.18 13 CYS D O 1
ATOM 1353 N N . LYS D 2 14 ? 48.682 49.660 41.311 1.00 24.12 14 LYS D N 1
ATOM 1354 C CA . LYS D 2 14 ? 48.835 50.236 39.988 1.00 25.32 14 LYS D CA 1
ATOM 1355 C C . LYS D 2 14 ? 48.987 49.089 38.988 1.00 24.41 14 LYS D C 1
ATOM 1356 O O . LYS D 2 14 ? 49.562 48.034 39.305 1.00 24.46 14 LYS D O 1
ATOM 1362 N N . LEU D 2 15 ? 48.450 49.290 37.792 1.00 23.45 15 LEU D N 1
ATOM 1363 C CA . LEU D 2 15 ? 48.591 48.301 36.741 1.00 23.20 15 LEU D CA 1
ATOM 1364 C C . LEU D 2 15 ? 50.059 48.162 36.358 1.00 23.58 15 LEU D C 1
ATOM 1365 O O . LEU D 2 15 ? 50.828 49.136 36.356 1.00 24.09 15 LEU D O 1
ATOM 1370 N N . THR D 2 16 ? 50.456 46.944 36.025 1.00 24.49 16 THR D N 1
ATOM 1371 C CA . THR D 2 16 ? 51.850 46.716 35.683 1.00 25.69 16 THR D CA 1
ATOM 1372 C C . THR D 2 16 ? 52.173 47.313 34.322 1.00 26.81 16 THR D C 1
ATOM 1373 O O . THR D 2 16 ? 51.274 47.688 33.546 1.00 25.71 16 THR D O 1
ATOM 1377 N N . THR D 2 17 ? 53.463 47.454 34.041 1.00 28.34 17 THR D N 1
ATOM 1378 C CA . THR D 2 17 ? 53.925 48.089 32.819 1.00 30.15 17 THR D CA 1
ATOM 1379 C C . THR D 2 17 ? 53.354 47.354 31.597 1.00 29.42 17 THR D C 1
ATOM 1380 O O . THR D 2 17 ? 53.404 46.130 31.517 1.00 30.79 17 THR D O 1
ATOM 1384 N N . GLY D 2 18 ? 52.760 48.113 30.689 1.00 28.84 18 GLY D N 1
ATOM 1385 C CA . GLY D 2 18 ? 52.154 47.555 29.475 1.00 28.14 18 GLY D CA 1
ATOM 1386 C C . GLY D 2 18 ? 50.718 47.096 29.692 1.00 26.94 18 GLY D C 1
ATOM 1387 O O . GLY D 2 18 ? 50.040 46.742 28.738 1.00 27.78 18 GLY D O 1
ATOM 1388 N N . SER D 2 19 ? 50.245 47.106 30.939 1.00 25.33 19 SER D N 1
ATOM 1389 C CA . SER D 2 19 ? 48.863 46.700 31.230 1.00 23.48 19 SER D CA 1
ATOM 1390 C C . SER D 2 19 ? 47.891 47.878 31.114 1.00 22.77 19 SER D C 1
ATOM 1391 O O . SER D 2 19 ? 48.207 49.002 31.524 1.00 22.49 19 SER D O 1
ATOM 1394 N N . GLN D 2 20 ? 46.724 47.606 30.516 1.00 20.81 20 GLN D N 1
ATOM 1395 C CA . GLN D 2 20 ? 45.639 48.583 30.369 1.00 19.37 20 GLN D CA 1
ATOM 1396 C C . GLN D 2 20 ? 44.493 48.239 31.308 1.00 19.32 20 GLN D C 1
ATOM 1397 O O . GLN D 2 20 ? 43.645 49.073 31.593 1.00 19.07 20 GLN D O 1
ATOM 1403 N N . CYS D 2 21 ? 44.427 46.990 31.776 1.00 18.25 21 CYS D N 1
ATOM 1404 C CA . CYS D 2 21 ? 43.356 46.579 32.655 1.00 19.11 21 CYS D CA 1
ATOM 1405 C C . CYS D 2 21 ? 43.768 45.307 33.378 1.00 19.71 21 CYS D C 1
ATOM 1406 O O . CYS D 2 21 ? 44.741 44.646 32.959 1.00 20.20 21 CYS D O 1
ATOM 1409 N N . ALA D 2 22 ? 43.034 44.989 34.437 1.00 20.00 22 ALA D N 1
ATOM 1410 C CA . ALA D 2 22 ? 43.213 43.740 35.194 1.00 21.36 22 ALA D CA 1
ATOM 1411 C C . ALA D 2 22 ? 42.020 42.821 35.028 1.00 22.87 22 ALA D C 1
ATOM 1412 O O . ALA D 2 22 ? 42.204 41.610 34.928 1.00 24.86 22 ALA D O 1
ATOM 1414 N N . ASP D 2 23 ? 40.811 43.384 34.986 1.00 22.78 23 ASP D N 1
ATOM 1415 C CA . ASP D 2 23 ? 39.577 42.604 34.918 1.00 24.27 23 ASP D CA 1
ATOM 1416 C C . ASP D 2 23 ? 38.552 43.413 34.101 1.00 23.15 23 ASP D C 1
ATOM 1417 O O . ASP D 2 23 ? 38.735 44.609 33.846 1.00 22.43 23 ASP D O 1
ATOM 1422 N N . GLY D 2 24 ? 37.486 42.755 33.686 1.00 22.53 24 GLY D N 1
ATOM 1423 C CA . GLY D 2 24 ? 36.409 43.450 32.969 1.00 22.05 24 GLY D CA 1
ATOM 1424 C C . GLY D 2 24 ? 36.012 42.670 31.745 1.00 21.92 24 GLY D C 1
ATOM 1425 O O . GLY D 2 24 ? 36.811 41.891 31.224 1.00 21.25 24 GLY D O 1
ATOM 1426 N N . LEU D 2 25 ? 34.775 42.879 31.284 1.00 21.27 25 LEU D N 1
ATOM 1427 C CA . LEU D 2 25 ? 34.260 42.138 30.138 1.00 21.45 25 LEU D CA 1
ATOM 1428 C C . LEU D 2 25 ? 35.054 42.372 28.841 1.00 21.29 25 LEU D C 1
ATOM 1429 O O . LEU D 2 25 ? 35.055 41.494 27.950 1.00 21.77 25 LEU D O 1
ATOM 1434 N N . CYS D 2 26 ? 35.720 43.521 28.747 1.00 19.46 26 CYS D N 1
ATOM 1435 C CA . CYS D 2 26 ? 36.548 43.859 27.587 1.00 19.74 26 CYS D CA 1
ATOM 1436 C C . CYS D 2 26 ? 38.025 43.887 27.929 1.00 18.56 26 CYS D C 1
ATOM 1437 O O . CYS D 2 26 ? 38.792 44.567 27.255 1.00 18.13 26 CYS D O 1
ATOM 1440 N N . CYS D 2 27 ? 38.416 43.147 28.969 1.00 18.91 27 CYS D N 1
ATOM 1441 C CA . CYS D 2 27 ? 39.833 42.973 29.309 1.00 18.76 27 CYS D CA 1
ATOM 1442 C C . CYS D 2 27 ? 40.263 41.539 28.978 1.00 18.83 27 CYS D C 1
ATOM 1443 O O . CYS D 2 27 ? 39.582 40.581 29.383 1.00 19.22 27 CYS D O 1
ATOM 1446 N N . ASP D 2 28 ? 41.382 41.404 28.261 1.00 18.38 28 ASP D N 1
ATOM 1447 C CA . ASP D 2 28 ? 41.921 40.096 27.900 1.00 20.30 28 ASP D CA 1
ATOM 1448 C C . ASP D 2 28 ? 43.425 40.154 28.062 1.00 19.85 28 ASP D C 1
ATOM 1449 O O . ASP D 2 28 ? 44.092 40.941 27.390 1.00 20.29 28 ASP D O 1
ATOM 1454 N N . GLN D 2 29 ? 43.964 39.358 28.984 1.00 21.14 29 GLN D N 1
ATOM 1455 C CA . GLN D 2 29 ? 45.425 39.283 29.134 1.00 21.89 29 GLN D CA 1
ATOM 1456 C C . GLN D 2 29 ? 46.015 40.677 29.429 1.00 21.13 29 GLN D C 1
ATOM 1457 O O . GLN D 2 29 ? 47.054 41.064 28.868 1.00 21.29 29 GLN D O 1
ATOM 1463 N N . CYS D 2 30 ? 45.327 41.410 30.307 1.00 19.60 30 CYS D N 1
ATOM 1464 C CA . CYS D 2 30 ? 45.737 42.759 30.768 1.00 20.31 30 CYS D CA 1
ATOM 1465 C C . CYS D 2 30 ? 45.629 43.825 29.679 1.00 19.26 30 CYS D C 1
ATOM 1466 O O . CYS D 2 30 ? 46.108 44.928 29.874 1.00 19.44 30 CYS D O 1
ATOM 1469 N N . LYS D 2 31 ? 44.983 43.512 28.552 1.00 18.39 31 LYS D N 1
ATOM 1470 C CA . LYS D 2 31 ? 44.833 44.497 27.451 1.00 18.58 31 LYS D CA 1
ATOM 1471 C C . LYS D 2 31 ? 43.366 44.718 27.134 1.00 17.52 31 LYS D C 1
ATOM 1472 O O . LYS D 2 31 ? 42.570 43.824 27.304 1.00 17.12 31 LYS D O 1
ATOM 1478 N N . PHE D 2 32 ? 43.021 45.915 26.660 1.00 17.21 32 PHE D N 1
ATOM 1479 C CA . PHE D 2 32 ? 41.691 46.135 26.129 1.00 16.61 32 PHE D CA 1
ATOM 1480 C C . PHE D 2 32 ? 41.473 45.297 24.868 1.00 17.04 32 PHE D C 1
ATOM 1481 O O . PHE D 2 32 ? 42.305 45.295 23.933 1.00 18.27 32 PHE D O 1
ATOM 1489 N N . MET D 2 33 ? 40.353 44.594 24.840 1.00 17.12 33 MET D N 1
ATOM 1490 C CA . MET D 2 33 ? 39.965 43.827 23.658 1.00 18.36 33 MET D CA 1
ATOM 1491 C C . MET D 2 33 ? 39.723 44.763 22.500 1.00 18.30 33 MET D C 1
ATOM 1492 O O . MET D 2 33 ? 39.294 45.898 22.715 1.00 18.71 33 MET D O 1
ATOM 1497 N N . LYS D 2 34 ? 39.983 44.284 21.286 1.00 17.02 34 LYS D N 1
ATOM 1498 C CA . LYS D 2 34 ? 39.789 45.085 20.068 1.00 18.50 34 LYS D CA 1
ATOM 1499 C C . LYS D 2 34 ? 38.365 45.654 19.962 1.00 19.07 34 LYS D C 1
ATOM 1500 O O . LYS D 2 34 ? 37.380 44.978 20.304 1.00 18.25 34 LYS D O 1
ATOM 1506 N N . GLU D 2 35 ? 38.252 46.889 19.453 1.00 18.74 35 GLU D N 1
ATOM 1507 C CA . GLU D 2 35 ? 36.953 47.482 19.212 1.00 19.58 35 GLU D CA 1
ATOM 1508 C C . GLU D 2 35 ? 36.130 46.567 18.308 1.00 19.83 35 GLU D C 1
ATOM 1509 O O . GLU D 2 35 ? 36.643 45.981 17.329 1.00 20.22 35 GLU D O 1
ATOM 1515 N N . GLY D 2 36 ? 34.855 46.429 18.644 1.00 20.10 36 GLY D N 1
ATOM 1516 C CA . GLY D 2 36 ? 33.961 45.563 17.866 1.00 20.83 36 GLY D CA 1
ATOM 1517 C C . GLY D 2 36 ? 33.852 44.143 18.404 1.00 22.08 36 GLY D C 1
ATOM 1518 O O . GLY D 2 36 ? 33.020 43.342 17.919 1.00 22.75 36 GLY D O 1
ATOM 1519 N N . THR D 2 37 ? 34.701 43.790 19.371 1.00 20.51 37 THR D N 1
ATOM 1520 C CA . THR D 2 37 ? 34.575 42.466 19.991 1.00 21.33 37 THR D CA 1
ATOM 1521 C C . THR D 2 37 ? 33.218 42.396 20.699 1.00 21.57 37 THR D C 1
ATOM 1522 O O . THR D 2 37 ? 32.860 43.294 21.436 1.00 20.68 37 THR D O 1
ATOM 1526 N N . VAL D 2 38 ? 32.460 41.315 20.491 1.00 23.60 38 VAL D N 1
ATOM 1527 C CA . VAL D 2 38 ? 31.208 41.153 21.244 1.00 25.13 38 VAL D CA 1
ATOM 1528 C C . VAL D 2 38 ? 31.512 40.891 22.725 1.00 25.39 38 VAL D C 1
ATOM 1529 O O . VAL D 2 38 ? 32.262 39.957 23.052 1.00 25.16 38 VAL D O 1
ATOM 1533 N N . CYS D 2 39 ? 30.937 41.697 23.614 1.00 25.65 39 CYS D N 1
ATOM 1534 C CA . CYS D 2 39 ? 31.162 41.515 25.065 1.00 27.38 39 CYS D CA 1
ATOM 1535 C C . CYS D 2 39 ? 29.909 41.178 25.875 1.00 29.45 39 CYS D C 1
ATOM 1536 O O . CYS D 2 39 ? 30.006 40.708 27.024 1.00 29.83 39 CYS D O 1
ATOM 1539 N N . ARG D 2 40 ? 28.741 41.432 25.289 1.00 30.94 40 ARG D N 1
ATOM 1540 C CA . ARG D 2 40 ? 27.496 40.983 25.913 1.00 33.28 40 ARG D CA 1
ATOM 1541 C C . ARG D 2 40 ? 26.597 40.389 24.854 1.00 34.20 40 ARG D C 1
ATOM 1542 O O . ARG D 2 40 ? 26.247 41.057 23.875 1.00 33.53 40 ARG D O 1
ATOM 1550 N N . ARG D 2 41 ? 26.265 39.114 25.046 1.00 36.10 41 ARG D N 1
ATOM 1551 C CA . ARG D 2 41 ? 25.444 38.376 24.108 1.00 38.20 41 ARG D CA 1
ATOM 1552 C C . ARG D 2 41 ? 24.021 38.508 24.578 1.00 39.03 41 ARG D C 1
ATOM 1553 O O . ARG D 2 41 ? 23.664 38.051 25.673 1.00 39.42 41 ARG D O 1
ATOM 1561 N N . ALA D 2 42 ? 23.236 39.193 23.759 1.00 40.30 42 ALA D N 1
ATOM 1562 C CA . ALA D 2 42 ? 21.850 39.482 24.076 1.00 41.91 42 ALA D CA 1
ATOM 1563 C C . ALA D 2 42 ? 20.912 38.384 23.582 1.00 42.76 42 ALA D C 1
ATOM 1564 O O . ALA D 2 42 ? 21.283 37.526 22.758 1.00 42.94 42 ALA D O 1
ATOM 1566 N N . ARG D 2 43 ? 19.688 38.448 24.096 1.00 43.87 43 ARG D N 1
ATOM 1567 C CA . ARG D 2 43 ? 18.656 37.458 23.846 1.00 44.87 43 ARG D CA 1
ATOM 1568 C C . ARG D 2 43 ? 17.457 38.183 23.278 1.00 44.71 43 ARG D C 1
ATOM 1569 O O . ARG D 2 43 ? 17.306 39.388 23.492 1.00 44.78 43 ARG D O 1
ATOM 1577 N N . GLY D 2 44 ? 16.598 37.451 22.571 1.00 44.81 44 GLY D N 1
ATOM 1578 C CA . GLY D 2 44 ? 15.316 38.006 22.117 1.00 44.65 44 GLY D CA 1
ATOM 1579 C C . GLY D 2 44 ? 15.471 39.119 21.099 1.00 44.21 44 GLY D C 1
ATOM 1580 O O . GLY D 2 44 ? 16.180 38.966 20.100 1.00 44.13 44 GLY D O 1
ATOM 1581 N N . ASP D 2 45 ? 14.811 40.242 21.350 1.00 43.73 45 ASP D N 1
ATOM 1582 C CA . ASP D 2 45 ? 14.865 41.363 20.418 1.00 43.53 45 ASP D CA 1
ATOM 1583 C C . ASP D 2 45 ? 15.987 42.340 20.803 1.00 44.14 45 ASP D C 1
ATOM 1584 O O . ASP D 2 45 ? 16.210 43.347 20.114 1.00 44.31 45 ASP D O 1
ATOM 1589 N N . ASP D 2 46 ? 16.700 42.029 21.888 1.00 44.33 46 ASP D N 1
ATOM 1590 C CA . ASP D 2 46 ? 17.813 42.871 22.356 1.00 44.50 46 ASP D CA 1
ATOM 1591 C C . ASP D 2 46 ? 19.033 42.796 21.447 1.00 44.09 46 ASP D C 1
ATOM 1592 O O . ASP D 2 46 ? 19.291 41.761 20.815 1.00 44.24 46 ASP D O 1
ATOM 1597 N N . LEU D 2 47 ? 19.781 43.903 21.415 1.00 42.98 47 LEU D N 1
ATOM 1598 C CA . LEU D 2 47 ? 21.052 44.009 20.698 1.00 42.16 47 LEU D CA 1
ATOM 1599 C C . LEU D 2 47 ? 22.253 43.617 21.567 1.00 40.34 47 LEU D C 1
ATOM 1600 O O . LEU D 2 47 ? 22.308 43.930 22.761 1.00 40.26 47 LEU D O 1
ATOM 1605 N N . ASP D 2 48 ? 23.222 42.961 20.940 1.00 37.97 48 ASP D N 1
ATOM 1606 C CA . ASP D 2 48 ? 24.500 42.670 21.582 1.00 36.60 48 ASP D CA 1
ATOM 1607 C C . ASP D 2 48 ? 25.229 43.971 21.900 1.00 34.96 48 ASP D C 1
ATOM 1608 O O . ASP D 2 48 ? 24.977 45.007 21.283 1.00 34.85 48 ASP D O 1
ATOM 1613 N N . ASP D 2 49 ? 26.155 43.899 22.850 1.00 32.80 49 ASP D N 1
ATOM 1614 C CA . ASP D 2 49 ? 27.032 45.028 23.154 1.00 31.06 49 ASP D CA 1
ATOM 1615 C C . ASP D 2 49 ? 28.443 44.672 22.702 1.00 29.23 49 ASP D C 1
ATOM 1616 O O . ASP D 2 49 ? 28.785 43.493 22.620 1.00 28.93 49 ASP D O 1
ATOM 1621 N N . TYR D 2 50 ? 29.242 45.689 22.394 1.00 27.66 50 TYR D N 1
ATOM 1622 C CA . TYR D 2 50 ? 30.572 45.482 21.805 1.00 26.87 50 TYR D CA 1
ATOM 1623 C C . TYR D 2 50 ? 31.593 46.353 22.525 1.00 24.59 50 TYR D C 1
ATOM 1624 O O . TYR D 2 50 ? 31.254 47.444 23.011 1.00 24.12 50 TYR D O 1
ATOM 1633 N N . CYS D 2 51 ? 32.829 45.868 22.613 1.00 21.78 51 CYS D N 1
ATOM 1634 C CA . CYS D 2 51 ? 33.932 46.672 23.189 1.00 20.79 51 CYS D CA 1
ATOM 1635 C C . CYS D 2 51 ? 34.260 47.868 22.320 1.00 20.29 51 CYS D C 1
ATOM 1636 O O . CYS D 2 51 ? 34.167 47.792 21.082 1.00 20.17 51 CYS D O 1
ATOM 1639 N N . ASN D 2 52 ? 34.667 48.982 22.945 1.00 20.05 52 ASN D N 1
ATOM 1640 C CA . ASN D 2 52 ? 35.050 50.167 22.175 1.00 20.17 52 ASN D CA 1
ATOM 1641 C C . ASN D 2 52 ? 36.561 50.255 21.905 1.00 19.87 52 ASN D C 1
ATOM 1642 O O . ASN D 2 52 ? 37.042 51.204 21.268 1.00 20.56 52 ASN D O 1
ATOM 1647 N N . GLY D 2 53 ? 37.304 49.265 22.396 1.00 19.03 53 GLY D N 1
ATOM 1648 C CA . GLY D 2 53 ? 38.737 49.174 22.090 1.00 18.51 53 GLY D CA 1
ATOM 1649 C C . GLY D 2 53 ? 39.611 49.959 23.059 1.00 19.22 53 GLY D C 1
ATOM 1650 O O . GLY D 2 53 ? 40.830 49.812 23.051 1.00 19.32 53 GLY D O 1
ATOM 1651 N N . ILE D 2 54 ? 39.000 50.810 23.868 1.00 19.67 54 ILE D N 1
ATOM 1652 C CA . ILE D 2 54 ? 39.791 51.744 24.672 1.00 21.03 54 ILE D CA 1
ATOM 1653 C C . ILE D 2 54 ? 39.387 51.717 26.140 1.00 21.19 54 ILE D C 1
ATOM 1654 O O . ILE D 2 54 ? 39.718 52.654 26.891 1.00 22.79 54 ILE D O 1
ATOM 1659 N N . SER D 2 55 ? 38.684 50.659 26.562 1.00 21.44 55 SER D N 1
ATOM 1660 C CA . SER D 2 55 ? 38.208 50.525 27.936 1.00 21.59 55 SER D CA 1
ATOM 1661 C C . SER D 2 55 ? 37.929 49.077 28.287 1.00 21.37 55 SER D C 1
ATOM 1662 O O . SER D 2 55 ? 37.838 48.225 27.382 1.00 21.08 55 SER D O 1
ATOM 1665 N N . ALA D 2 56 ? 37.792 48.791 29.584 1.00 20.77 56 ALA D N 1
ATOM 1666 C CA . ALA D 2 56 ? 37.727 47.413 30.056 1.00 21.44 56 ALA D CA 1
ATOM 1667 C C . ALA D 2 56 ? 36.306 46.951 30.306 1.00 22.45 56 ALA D C 1
ATOM 1668 O O . ALA D 2 56 ? 36.053 45.761 30.474 1.00 22.96 56 ALA D O 1
ATOM 1670 N N . GLY D 2 57 ? 35.389 47.913 30.342 1.00 24.43 57 GLY D N 1
ATOM 1671 C CA . GLY D 2 57 ? 33.976 47.603 30.578 1.00 26.22 57 GLY D CA 1
ATOM 1672 C C . GLY D 2 57 ? 33.294 47.319 29.252 1.00 27.92 57 GLY D C 1
ATOM 1673 O O . GLY D 2 57 ? 33.866 47.544 28.175 1.00 27.53 57 GLY D O 1
ATOM 1674 N N . CYS D 2 58 ? 32.070 46.816 29.328 1.00 29.72 58 CYS D N 1
ATOM 1675 C CA . CYS D 2 58 ? 31.294 46.552 28.137 1.00 31.40 58 CYS D CA 1
ATOM 1676 C C . CYS D 2 58 ? 30.195 47.599 28.091 1.00 33.46 58 CYS D C 1
ATOM 1677 O O . CYS D 2 58 ? 29.288 47.541 28.922 1.00 34.22 58 CYS D O 1
ATOM 1680 N N . PRO D 2 59 ? 30.292 48.573 27.151 1.00 34.69 59 PRO D N 1
ATOM 1681 C CA . PRO D 2 59 ? 29.359 49.709 27.078 1.00 36.12 59 PRO D CA 1
ATOM 1682 C C . PRO D 2 59 ? 27.935 49.299 26.694 1.00 37.11 59 PRO D C 1
ATOM 1683 O O . PRO D 2 59 ? 27.758 48.407 25.854 1.00 38.53 59 PRO D O 1
#

Secondary structure (DSSP, 8-state):
-TTEETTTTEEPTT-S-SSSTTEETTEEPPTT-EEE--SSSSPPEE--SS-SSPP-S--/--TTEETTTTEEPTT-S-SSSTTEETTEEPPTT-EEE--SSSSPPEE--SS-SS-PPP-/-TTEETTTTEEPTT-S-SSSTTEETTEEPPTT-EEEPPSTTSPPEE--SS-SSPPS--/--TTEETTTTEEPTT-S-SSSTTEETTEEPPTT-EEE---TTPPPEE--SS-SS--